Protein 1YLE (pdb70)

Solvent-accessible surface area: 15774 Å² total

GO terms:
  GO:0006527 L-arginine catabolic process (P, IDA)

InterPro domains:
  IPR007041 Arginine N-succinyltransferase AstA/AruG [PF04958] (1-336)
  IPR007041 Arginine N-succinyltransferase AstA/AruG [TIGR03243] (3-337)
  IPR016181 Acyl-CoA N-acyltransferase [SSF55729] (1-337)
  IPR017651 Arginine/ornithine succinyltransferase, alpha subunit [TIGR03245] (3-338)

Structure (mmCIF, N/CA/C/O backbone):
data_1YLE
#
_entry.id   1YLE
#
_cell.length_a   73.295
_cell.length_b   73.295
_cell.length_c   110.786
_cell.angle_alpha   90.00
_cell.angle_beta   90.00
_cell.angle_gamma   120.00
#
_symmetry.space_group_name_H-M   'P 32 2 1'
#
loop_
_entity.id
_entity.type
_entity.pdbx_description
1 polymer 'Arginine N-succinyltransferase, alpha chain'
2 non-polymer 'CALCIUM ION'
3 non-polymer 'FORMIC ACID'
4 water water
#
loop_
_atom_site.group_PDB
_atom_site.id
_atom_site.type_symbol
_atom_site.label_atom_id
_atom_site.label_alt_id
_atom_site.label_comp_id
_atom_site.label_asym_id
_atom_site.label_entity_id
_atom_site.label_seq_id
_atom_site.pdbx_PDB_ins_code
_atom_site.Cartn_x
_atom_site.Cartn_y
_atom_site.Cartn_z
_atom_site.occupancy
_atom_site.B_iso_or_equiv
_atom_site.auth_seq_id
_atom_site.auth_comp_id
_atom_site.auth_asym_id
_atom_site.auth_atom_id
_atom_site.pdbx_PDB_model_num
ATOM 1 N N . GLY A 1 1 ? -24.116 50.590 18.201 1.00 25.95 -1 GLY A N 1
ATOM 2 C CA . GLY A 1 1 ? -23.596 51.974 17.980 1.00 26.40 -1 GLY A CA 1
ATOM 3 C C . GLY A 1 1 ? -22.423 52.364 18.869 1.00 26.56 -1 GLY A C 1
ATOM 4 O O . GLY A 1 1 ? -22.367 53.489 19.377 1.00 26.75 -1 GLY A O 1
ATOM 5 N N . HIS A 1 2 ? -21.489 51.435 19.064 1.00 26.34 0 HIS A N 1
ATOM 6 C CA . HIS A 1 2 ? -20.270 51.697 19.837 1.00 26.33 0 HIS A CA 1
ATOM 7 C C . HIS A 1 2 ? -19.077 51.134 19.080 1.00 25.95 0 HIS A C 1
ATOM 8 O O . HIS A 1 2 ? -19.187 50.061 18.482 1.00 25.43 0 HIS A O 1
ATOM 23 N N . LEU A 1 4 ? -15.651 49.178 18.630 1.00 18.87 2 LEU A N 1
ATOM 24 C CA . LEU A 1 4 ? -14.953 48.098 19.306 1.00 15.57 2 LEU A CA 1
ATOM 25 C C . LEU A 1 4 ? -13.473 48.282 19.056 1.00 13.81 2 LEU A C 1
ATOM 26 O O . LEU A 1 4 ? -13.067 48.599 17.931 1.00 13.16 2 LEU A O 1
ATOM 31 N N . VAL A 1 5 ? -12.670 48.086 20.103 1.00 10.92 3 VAL A N 1
ATOM 32 C CA . VAL A 1 5 ? -11.241 48.342 20.026 1.00 9.64 3 VAL A CA 1
ATOM 33 C C . VAL A 1 5 ? -10.487 47.157 20.641 1.00 9.16 3 VAL A C 1
ATOM 34 O O . VAL A 1 5 ? -10.772 46.747 21.765 1.00 8.89 3 VAL A O 1
ATOM 46 N N . ARG A 1 7 ? -7.145 45.419 22.172 1.00 8.06 5 ARG A N 1
ATOM 47 C CA . ARG A 1 7 ? -6.007 45.893 22.963 1.00 7.82 5 ARG A CA 1
ATOM 48 C C . ARG A 1 7 ? -5.457 44.724 23.783 1.00 7.46 5 ARG A C 1
ATOM 49 O O . ARG A 1 7 ? -6.146 43.701 23.925 1.00 7.35 5 ARG A O 1
ATOM 57 N N . PRO A 1 8 ? -4.226 44.858 24.321 1.00 7.61 6 PRO A N 1
ATOM 58 C CA . PRO A 1 8 ? -3.717 43.810 25.218 1.00 7.80 6 PRO A CA 1
ATOM 59 C C . PRO A 1 8 ? -4.565 43.706 26.481 1.00 8.04 6 PRO A C 1
ATOM 60 O O . PRO A 1 8 ? -5.063 44.726 27.005 1.00 7.92 6 PRO A O 1
ATOM 64 N N . ALA A 1 9 ? -4.723 42.475 26.950 1.00 7.99 7 ALA A N 1
ATOM 65 C CA . ALA A 1 9 ? -5.409 42.201 28.207 1.00 8.54 7 ALA A CA 1
ATOM 66 C C . ALA A 1 9 ? -4.733 42.929 29.368 1.00 8.98 7 ALA A C 1
ATOM 67 O O . ALA A 1 9 ? -3.514 43.095 29.382 1.00 8.83 7 ALA A O 1
ATOM 69 N N . GLN A 1 10 ? -5.544 43.355 30.330 1.00 9.04 8 GLN A N 1
ATOM 70 C CA . GLN A 1 10 ? -5.059 44.038 31.539 1.00 10.41 8 GLN A CA 1
ATOM 71 C C . GLN A 1 10 ? -5.525 43.219 32.746 1.00 9.63 8 GLN A C 1
ATOM 72 O O . GLN A 1 10 ? -6.552 42.540 32.685 1.00 8.72 8 GLN A O 1
ATOM 78 N N . ALA A 1 11 ? -4.749 43.258 33.829 1.00 9.34 9 ALA A N 1
ATOM 79 C CA . ALA A 1 11 ? -5.081 42.509 35.045 1.00 9.60 9 ALA A CA 1
ATOM 80 C C . ALA A 1 11 ? -6.537 42.662 35.466 1.00 8.59 9 ALA A C 1
ATOM 81 O O . ALA A 1 11 ? -7.188 41.668 35.801 1.00 8.63 9 ALA A O 1
ATOM 83 N N . ALA A 1 12 ? -7.037 43.898 35.464 1.00 8.50 10 ALA A N 1
ATOM 84 C CA . ALA A 1 12 ? -8.399 44.182 35.940 1.00 7.74 10 ALA A CA 1
ATOM 85 C C . ALA A 1 12 ? -9.481 43.583 35.023 1.00 7.69 10 ALA A C 1
ATOM 86 O O . ALA A 1 12 ? -10.656 43.547 35.401 1.00 7.86 10 ALA A O 1
ATOM 88 N N . ASP A 1 13 ? -9.079 43.093 33.844 1.00 7.00 11 ASP A N 1
ATOM 89 C CA . ASP A 1 13 ? -10.015 42.433 32.918 1.00 7.24 11 ASP A CA 1
ATOM 90 C C . ASP A 1 13 ? -10.472 41.047 33.380 1.00 7.09 11 ASP A C 1
ATOM 91 O O . ASP A 1 13 ? -11.387 40.468 32.785 1.00 7.45 11 ASP A O 1
ATOM 96 N N . LEU A 1 14 ? -9.829 40.494 34.409 1.00 7.14 12 LEU A N 1
ATOM 97 C CA . LEU A 1 14 ? -10.075 39.103 34.801 1.00 8.13 12 LEU A CA 1
ATOM 98 C C . LEU A 1 14 ? -11.561 38.689 34.879 1.00 8.12 12 LEU A C 1
ATOM 99 O O . LEU A 1 14 ? -11.945 37.691 34.260 1.00 8.08 12 LEU A O 1
ATOM 104 N N . PRO A 1 15 ? -12.398 39.441 35.622 1.00 8.73 13 PRO A N 1
ATOM 105 C CA . PRO A 1 15 ? -13.808 38.979 35.690 1.00 8.93 13 PRO A CA 1
ATOM 106 C C . PRO A 1 15 ? -14.521 38.980 34.329 1.00 8.88 13 PRO A C 1
ATOM 107 O O . PRO A 1 15 ? -15.323 38.078 34.057 1.00 9.26 13 PRO A O 1
ATOM 111 N N . GLN A 1 16 ? -14.218 39.959 33.481 1.00 8.43 14 GLN A N 1
ATOM 112 C CA . GLN A 1 16 ? -14.795 39.974 32.136 1.00 8.83 14 GLN A CA 1
ATOM 113 C C . GLN A 1 16 ? -14.243 38.844 31.267 1.00 9.01 14 GLN A C 1
ATOM 114 O O . GLN A 1 16 ? -14.986 38.213 30.502 1.00 8.35 14 GLN A O 1
ATOM 120 N N . VAL A 1 17 ? -12.940 38.583 31.379 1.00 8.49 15 VAL A N 1
ATOM 121 C CA . VAL A 1 17 ? -12.336 37.450 30.667 1.00 8.94 15 VAL A CA 1
ATOM 122 C C . VAL A 1 17 ? -12.925 36.113 31.148 1.00 8.87 15 VAL A C 1
ATOM 123 O O . VAL A 1 17 ? -13.194 35.207 30.336 1.00 9.38 15 VAL A O 1
ATOM 127 N N . GLN A 1 18 ? -13.175 35.996 32.450 1.00 9.24 16 GLN A N 1
ATOM 128 C CA . GLN A 1 18 ? -13.807 34.787 32.948 1.00 10.22 16 GLN A CA 1
ATOM 129 C C . GLN A 1 18 ? -15.189 34.556 32.305 1.00 9.88 16 GLN A C 1
ATOM 130 O O . GLN A 1 18 ? -15.519 33.420 31.964 1.00 9.43 16 GLN A O 1
ATOM 136 N N . ARG A 1 19 ? -15.963 35.622 32.107 1.00 9.92 17 ARG A N 1
ATOM 137 C CA . ARG A 1 19 ? -17.262 35.514 31.423 1.00 11.08 17 ARG A CA 1
ATOM 138 C C . ARG A 1 19 ? -17.105 34.962 30.002 1.00 10.35 17 ARG A C 1
ATOM 139 O O . ARG A 1 19 ? -17.858 34.077 29.576 1.00 9.98 17 ARG A O 1
ATOM 147 N N . LEU A 1 20 ? -16.120 35.485 29.275 1.00 9.48 18 LEU A N 1
ATOM 148 C CA . LEU A 1 20 ? -15.830 34.990 27.925 1.00 9.63 18 LEU A CA 1
ATOM 149 C C . LEU A 1 20 ? -15.476 33.516 28.004 1.00 9.50 18 LEU A C 1
ATOM 150 O O . LEU A 1 20 ? -16.031 32.704 27.269 1.00 9.68 18 LEU A O 1
ATOM 155 N N . ALA A 1 21 ? -14.582 33.177 28.933 1.00 9.17 19 ALA A N 1
ATOM 156 C CA . ALA A 1 21 ? -14.103 31.803 29.090 1.00 10.04 19 ALA A CA 1
ATOM 157 C C . ALA A 1 21 ? -15.242 30.840 29.408 1.00 10.15 19 ALA A C 1
ATOM 158 O O . ALA A 1 21 ? -15.294 29.726 28.879 1.00 10.50 19 ALA A O 1
ATOM 160 N N . ALA A 1 22 ? -16.170 31.276 30.252 1.00 10.35 20 ALA A N 1
ATOM 161 C CA . ALA A 1 22 ? -17.311 30.447 30.622 1.00 10.69 20 ALA A CA 1
ATOM 162 C C . ALA A 1 22 ? -18.213 30.162 29.412 1.00 11.34 20 ALA A C 1
ATOM 163 O O . ALA A 1 22 ? -18.758 29.060 29.285 1.00 12.00 20 ALA A O 1
ATOM 165 N N . ASP A 1 23 ? -18.349 31.144 28.517 1.00 11.22 21 ASP A N 1
ATOM 166 C CA . ASP A 1 23 ? -19.179 30.977 27.312 1.00 11.73 21 ASP A CA 1
ATOM 167 C C . ASP A 1 23 ? -18.491 30.222 26.167 1.00 11.50 21 ASP A C 1
ATOM 168 O O . ASP A 1 23 ? -19.172 29.670 25.301 1.00 11.53 21 ASP A O 1
ATOM 173 N N . SER A 1 24 ? -17.158 30.203 26.156 1.00 10.92 22 SER A N 1
ATOM 174 C CA . SER A 1 24 ? -16.392 29.501 25.102 1.00 10.98 22 SER A CA 1
ATOM 175 C C . SER A 1 24 ? -16.600 27.976 25.190 1.00 11.49 22 SER A C 1
ATOM 176 O O . SER A 1 24 ? -16.976 27.468 26.249 1.00 11.30 22 SER A O 1
ATOM 179 N N . PRO A 1 25 ? -16.371 27.247 24.078 1.00 11.83 23 PRO A N 1
ATOM 180 C CA . PRO A 1 25 ? -16.455 25.782 24.160 1.00 11.68 23 PRO A CA 1
ATOM 181 C C . PRO A 1 25 ? -15.419 25.245 25.164 1.00 11.62 23 PRO A C 1
ATOM 182 O O . PRO A 1 25 ? -14.302 25.775 25.258 1.00 11.61 23 PRO A O 1
ATOM 186 N N . VAL A 1 26 ? -15.793 24.209 25.916 1.00 12.29 24 VAL A N 1
ATOM 187 C CA . VAL A 1 26 ? -14.902 23.625 26.907 1.00 12.96 24 VAL A CA 1
ATOM 188 C C . VAL A 1 26 ? -13.606 23.091 26.255 1.00 12.37 24 VAL A C 1
ATOM 189 O O . VAL A 1 26 ? -12.538 23.083 26.875 1.00 12.74 24 VAL A O 1
ATOM 193 N N . GLY A 1 27 ? -13.709 22.676 24.992 1.00 12.37 25 GLY A N 1
ATOM 194 C CA . GLY A 1 27 ? -12.565 22.158 24.243 1.00 13.08 25 GLY A CA 1
ATOM 195 C C . GLY A 1 27 ? -11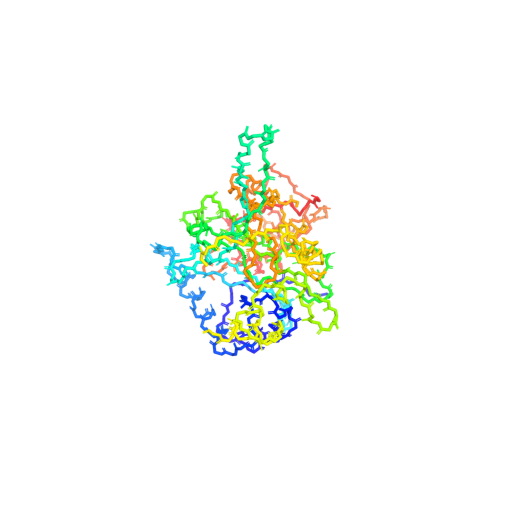.549 23.219 23.852 1.00 12.90 25 GLY A C 1
ATOM 196 O O . GLY A 1 27 ? -10.451 22.886 23.400 1.00 13.30 25 GLY A O 1
ATOM 197 N N . VAL A 1 28 ? -11.913 24.492 23.999 1.00 12.50 26 VAL A N 1
ATOM 198 C CA . VAL A 1 28 ? -10.938 25.582 23.841 1.00 12.65 26 VAL A CA 1
ATOM 199 C C . VAL A 1 28 ? -10.263 25.756 25.193 1.00 13.24 26 VAL A C 1
ATOM 200 O O . VAL A 1 28 ? -10.605 26.645 25.981 1.00 12.65 26 VAL A O 1
ATOM 204 N N . THR A 1 29 ? -9.326 24.857 25.478 1.00 12.99 27 THR A N 1
ATOM 205 C CA . THR A 1 29 ? -8.734 24.795 26.821 1.00 14.10 27 THR A CA 1
ATOM 206 C C . THR A 1 29 ? -7.694 25.877 27.064 1.00 13.53 27 THR A C 1
ATOM 207 O O . THR A 1 29 ? -7.238 26.050 28.197 1.00 13.41 27 THR A O 1
ATOM 211 N N . SER A 1 30 ? -7.307 26.575 25.993 1.00 13.34 28 SER A N 1
ATOM 212 C CA . SER A 1 30 ? -6.446 27.757 26.095 1.00 13.72 28 SER A CA 1
ATOM 213 C C . SER A 1 30 ? -7.209 28.922 26.726 1.00 13.67 28 SER A C 1
ATOM 214 O O . SER A 1 30 ? -6.611 29.919 27.135 1.00 13.95 28 SER A O 1
ATOM 217 N N . LEU A 1 31 ? -8.536 28.782 26.813 1.00 13.37 29 LEU A N 1
ATOM 218 C CA . LEU A 1 31 ? -9.385 29.752 27.497 1.00 13.30 29 LEU A CA 1
ATOM 219 C C . LEU A 1 31 ? -10.214 29.022 28.566 1.00 13.28 29 LEU A C 1
ATOM 220 O O . LEU A 1 31 ? -11.419 28.838 28.415 1.00 13.39 29 LEU A O 1
ATOM 225 N N . PRO A 1 32 ? -9.554 28.598 29.650 1.00 13.51 30 PRO A N 1
ATOM 226 C CA . PRO A 1 32 ? -10.233 27.801 30.663 1.00 13.58 30 PRO A CA 1
ATOM 227 C C . PRO A 1 32 ? -11.083 28.699 31.542 1.00 13.10 30 PRO A C 1
ATOM 228 O O . PRO A 1 32 ? -10.717 29.850 31.785 1.00 13.47 30 PRO A O 1
ATOM 232 N N . ASP A 1 33 ? -12.207 28.168 32.009 1.00 13.41 31 ASP A N 1
ATOM 233 C CA . ASP A 1 33 ? -13.062 28.866 32.950 1.00 12.41 31 ASP A CA 1
ATOM 234 C C . ASP A 1 33 ? -12.512 28.679 34.371 1.00 12.63 31 ASP A C 1
ATOM 235 O O . ASP A 1 33 ? -13.114 27.989 35.201 1.00 12.03 31 ASP A O 1
ATOM 240 N N . ASP A 1 34 ? -11.356 29.292 34.624 1.00 11.63 32 ASP A N 1
ATOM 241 C CA . ASP A 1 34 ? -10.622 29.141 35.879 1.00 12.13 32 ASP A CA 1
ATOM 242 C C . ASP A 1 34 ? -9.908 30.454 36.211 1.00 11.79 32 ASP A C 1
ATOM 243 O O . ASP A 1 34 ? -9.054 30.902 35.445 1.00 11.08 32 ASP A O 1
ATOM 248 N N . ALA A 1 35 ? -10.255 31.060 37.344 1.00 11.74 33 ALA A N 1
ATOM 249 C CA . ALA A 1 35 ? -9.724 32.371 37.722 1.00 11.69 33 ALA A CA 1
ATOM 250 C C . ALA A 1 35 ? -8.201 32.357 37.839 1.00 12.33 33 ALA A C 1
ATOM 251 O O . ALA A 1 35 ? -7.530 33.266 37.345 1.00 12.47 33 ALA A O 1
ATOM 253 N N . GLU A 1 36 ? -7.666 31.321 38.486 1.00 12.99 34 GLU A N 1
ATOM 254 C CA . GLU A 1 36 ? -6.213 31.209 38.694 1.00 13.48 34 GLU A CA 1
ATOM 255 C C . GLU A 1 36 ? -5.454 31.136 37.370 1.00 12.27 34 GLU A C 1
ATOM 256 O O . GLU A 1 36 ? -4.471 31.860 37.171 1.00 11.99 34 GLU A O 1
ATOM 262 N N . ARG A 1 37 ? -5.922 30.272 36.469 1.00 11.36 35 ARG A N 1
ATOM 263 C CA . ARG A 1 37 ? -5.276 30.086 35.170 1.00 10.96 35 ARG A CA 1
ATOM 264 C C . ARG A 1 37 ? -5.372 31.366 34.349 1.00 10.56 35 ARG A C 1
ATOM 265 O O . ARG A 1 37 ? -4.398 31.783 33.709 1.00 10.28 35 ARG A O 1
ATOM 273 N N . LEU A 1 38 ? -6.541 32.005 34.383 1.00 9.53 36 LEU A N 1
ATOM 274 C CA . LEU A 1 38 ? -6.726 33.225 33.598 1.00 9.20 36 LEU A CA 1
ATOM 275 C C . LEU A 1 38 ? -5.863 34.371 34.125 1.00 8.83 36 LEU A C 1
ATOM 276 O O . LEU A 1 38 ? -5.364 35.175 33.336 1.00 9.91 36 LEU A O 1
ATOM 281 N N A ARG A 1 39 ? -5.692 34.440 35.447 0.50 8.92 37 ARG A N 1
ATOM 282 N N B ARG A 1 39 ? -5.683 34.448 35.439 0.50 9.15 37 ARG A N 1
ATOM 283 C CA A ARG A 1 39 ? -4.804 35.433 36.079 0.50 8.83 37 ARG A CA 1
ATOM 284 C CA B ARG A 1 39 ? -4.799 35.470 35.988 0.50 9.28 37 ARG A CA 1
ATOM 285 C C A ARG A 1 39 ? -3.366 35.233 35.594 0.50 9.28 37 ARG A C 1
ATOM 286 C C B ARG A 1 39 ? -3.369 35.230 35.509 0.50 9.50 37 ARG A C 1
ATOM 287 O O A ARG A 1 39 ? -2.687 36.193 35.219 0.50 9.35 37 ARG A O 1
ATOM 288 O O B ARG A 1 39 ? -2.694 36.162 35.061 0.50 9.51 37 ARG A O 1
ATOM 303 N N . ASP A 1 40 ? -2.919 33.978 35.590 1.00 9.31 38 ASP A N 1
ATOM 304 C CA . ASP A 1 40 ? -1.578 33.623 35.098 1.00 10.05 38 ASP A CA 1
ATOM 305 C C . ASP A 1 40 ? -1.394 33.969 33.620 1.00 9.23 38 ASP A C 1
ATOM 306 O O . ASP A 1 40 ? -0.359 34.505 33.228 1.00 8.88 38 ASP A O 1
ATOM 311 N N . LYS A 1 41 ? -2.417 33.669 32.823 1.00 8.77 39 LYS A N 1
ATOM 312 C CA . LYS A 1 41 ? -2.473 34.007 31.399 1.00 8.58 39 LYS A CA 1
ATOM 313 C C . LYS A 1 41 ? -2.311 35.515 31.149 1.00 8.54 39 LYS A C 1
ATOM 314 O O . LYS A 1 41 ? -1.502 35.933 30.321 1.00 8.09 39 LYS A O 1
ATOM 320 N N . ILE A 1 42 ? -3.073 36.327 31.883 1.00 7.56 40 ILE A N 1
ATOM 321 C CA . ILE A 1 42 ? -2.974 37.785 31.778 1.00 7.68 40 ILE A CA 1
ATOM 322 C C . ILE A 1 42 ? -1.594 38.315 32.241 1.00 7.55 40 ILE A C 1
ATOM 323 O O . ILE A 1 42 ? -0.999 39.149 31.555 1.00 7.15 40 ILE A O 1
ATOM 328 N N . LEU A 1 43 ? -1.096 37.817 33.376 1.00 7.43 41 LEU A N 1
ATOM 329 C CA . LEU A 1 43 ? 0.230 38.196 33.893 1.00 7.10 41 LEU A CA 1
ATOM 330 C C . LEU A 1 43 ? 1.314 37.903 32.863 1.00 6.99 41 LEU A C 1
ATOM 331 O O . LEU A 1 43 ? 2.214 38.724 32.652 1.00 7.40 41 LEU A O 1
ATOM 336 N N . ALA A 1 44 ? 1.222 36.738 32.223 1.00 7.00 42 ALA A N 1
ATOM 337 C CA . ALA A 1 44 ? 2.209 36.337 31.215 1.00 7.20 42 ALA A CA 1
ATOM 338 C C . ALA A 1 44 ? 2.200 37.297 30.041 1.00 7.20 42 ALA A C 1
ATOM 339 O O . ALA A 1 44 ? 3.262 37.684 29.529 1.00 6.96 42 ALA A O 1
ATOM 341 N N 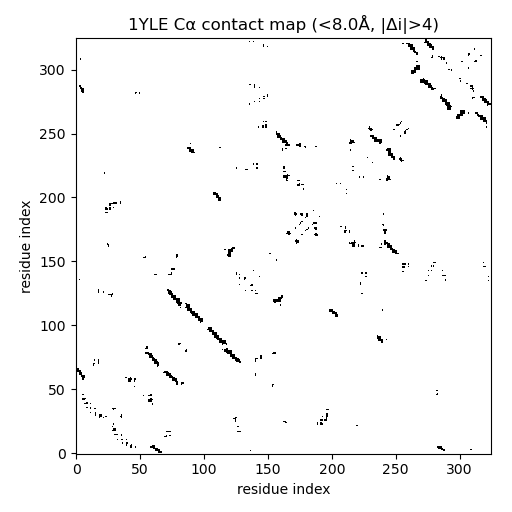. SER A 1 45 ? 0.996 37.698 29.621 1.00 7.55 43 SER A N 1
ATOM 342 C CA . SER A 1 45 ? 0.831 38.647 28.524 1.00 7.66 43 SER A CA 1
ATOM 343 C C . SER A 1 45 ? 1.386 40.020 28.906 1.00 7.76 43 SER A C 1
ATOM 344 O O . SER A 1 45 ? 2.148 40.626 28.153 1.00 6.93 43 SER A O 1
ATOM 347 N N . GLU A 1 46 ? 1.015 40.495 30.089 1.00 6.96 44 GLU A N 1
ATOM 348 C CA . GLU A 1 46 ? 1.523 41.780 30.583 1.00 8.47 44 GLU A CA 1
ATOM 349 C C . GLU A 1 46 ? 3.057 41.805 30.602 1.00 7.91 44 GLU A C 1
ATOM 350 O O . GLU A 1 46 ? 3.664 42.784 30.174 1.00 8.47 44 GLU A O 1
ATOM 356 N N . ALA A 1 47 ? 3.676 40.724 31.079 1.00 7.30 45 ALA A N 1
ATOM 357 C CA . ALA A 1 47 ? 5.136 40.649 31.104 1.00 7.62 45 ALA A CA 1
ATOM 358 C C . ALA A 1 47 ? 5.701 40.701 29.687 1.00 7.48 45 ALA A C 1
ATOM 359 O O . ALA A 1 47 ? 6.665 41.433 29.426 1.00 8.01 45 ALA A O 1
ATOM 361 N N . SER A 1 48 ? 5.068 39.959 28.777 1.00 7.90 46 SER A N 1
ATOM 362 C CA . SER A 1 48 ? 5.505 39.885 27.393 1.00 8.17 46 SER A CA 1
ATOM 363 C C . SER A 1 48 ? 5.450 41.246 26.694 1.00 9.18 46 SER A C 1
ATOM 364 O O . SER A 1 48 ? 6.432 41.676 26.069 1.00 10.04 46 SER A O 1
ATOM 367 N N . PHE A 1 49 ? 4.312 41.934 26.814 1.00 9.55 47 PHE A N 1
ATOM 368 C CA . PHE A 1 49 ? 4.177 43.274 26.235 1.00 10.04 47 PHE A CA 1
ATOM 369 C C . PHE A 1 49 ? 5.097 44.311 26.869 1.00 10.57 47 PHE A C 1
ATOM 370 O O . PHE A 1 49 ? 5.523 45.249 26.186 1.00 11.57 47 PHE A O 1
ATOM 378 N N . ALA A 1 50 ? 5.369 44.164 28.170 1.00 10.41 48 ALA A N 1
ATOM 379 C CA . ALA A 1 50 ? 6.109 45.185 28.942 1.00 10.83 48 ALA A CA 1
ATOM 380 C C . ALA A 1 50 ? 7.600 45.202 28.648 1.00 11.77 48 ALA A C 1
ATOM 381 O O . ALA A 1 50 ? 8.241 46.260 28.738 1.00 11.54 48 ALA A O 1
ATOM 383 N N . ALA A 1 51 ? 8.145 44.028 28.316 1.00 12.27 49 ALA A N 1
ATOM 384 C CA . ALA A 1 51 ? 9.567 43.884 28.001 1.00 13.39 49 ALA A CA 1
ATOM 385 C C . ALA A 1 51 ? 9.772 44.227 26.523 1.00 13.98 49 ALA A C 1
ATOM 386 O O . ALA A 1 51 ? 9.770 43.358 25.649 1.00 12.80 49 ALA A O 1
ATOM 388 N N . GLU A 1 52 ? 9.919 45.519 26.259 1.00 15.42 50 GLU A N 1
ATOM 389 C CA . GLU A 1 52 ? 9.810 46.018 24.883 1.00 17.14 50 GLU A CA 1
ATOM 390 C C . GLU A 1 52 ? 11.075 45.842 24.046 1.00 16.79 50 GLU A C 1
ATOM 391 O O . GLU A 1 52 ? 11.017 45.956 22.820 1.00 17.83 50 GLU A O 1
ATOM 397 N N . VAL A 1 53 ? 12.208 45.566 24.696 1.00 16.27 51 VAL A N 1
ATOM 398 C CA . VAL A 1 53 ? 13.491 45.431 23.990 1.00 16.44 51 VAL A CA 1
ATOM 399 C C . VAL A 1 53 ? 14.204 44.124 24.317 1.00 15.50 51 VAL A C 1
ATOM 400 O O . VAL A 1 53 ? 15.415 43.984 24.108 1.00 16.05 51 VAL A O 1
ATOM 404 N N . SER A 1 54 ? 13.440 43.170 24.843 1.00 14.70 52 SER A N 1
ATOM 405 C CA . SER A 1 54 ? 13.929 41.837 25.126 1.00 13.92 52 SER A CA 1
ATOM 406 C C . SER A 1 54 ? 12.798 40.829 24.929 1.00 13.56 52 SER A C 1
ATOM 407 O O . SER A 1 54 ? 11.634 41.117 25.215 1.00 14.17 52 SER A O 1
ATOM 410 N N . TYR A 1 55 ? 13.160 39.663 24.416 1.00 12.46 53 TYR A N 1
ATOM 411 C CA . TYR A 1 55 ? 12.236 38.546 24.247 1.00 11.98 53 TYR A CA 1
ATOM 412 C C . TYR A 1 55 ? 13.102 37.339 23.962 1.00 11.83 53 TYR A C 1
ATOM 413 O O . TYR A 1 55 ? 14.195 37.472 23.413 1.00 11.91 53 TYR A O 1
ATOM 422 N N . ASN A 1 56 ? 12.620 36.155 24.311 1.00 11.45 54 ASN A N 1
ATOM 423 C CA . ASN A 1 56 ? 13.462 34.975 24.173 1.00 11.52 54 ASN A CA 1
ATOM 424 C C . ASN A 1 56 ? 12.692 33.780 23.666 1.00 11.62 54 ASN A C 1
ATOM 425 O O . ASN A 1 56 ? 13.269 32.715 23.461 1.00 12.08 54 ASN A O 1
ATOM 430 N N . GLY A 1 57 ? 11.389 33.962 23.481 1.00 10.29 55 GLY A N 1
ATOM 431 C CA . GLY A 1 57 ? 10.529 32.885 22.997 1.00 10.89 55 GLY A CA 1
ATOM 432 C C . GLY A 1 57 ? 9.517 32.413 24.031 1.00 10.44 55 GLY A C 1
ATOM 433 O O . GLY A 1 57 ? 8.572 31.725 23.679 1.00 11.83 55 GLY A O 1
ATOM 434 N N . GLU A 1 58 ? 9.711 32.768 25.297 1.00 10.85 56 GLU A N 1
ATOM 435 C CA . GLU A 1 58 ? 8.782 32.351 26.367 1.00 11.57 56 GLU A CA 1
ATOM 436 C C . GLU A 1 58 ? 7.441 33.104 26.304 1.00 10.05 56 GLU A C 1
ATOM 437 O O . GLU A 1 58 ? 6.514 32.802 27.060 1.00 9.98 56 GLU A O 1
ATOM 443 N N . GLU A 1 59 ? 7.356 34.098 25.422 1.00 8.53 57 GLU A N 1
ATOM 444 C CA . GLU A 1 59 ? 6.267 35.069 25.476 1.00 7.41 57 GLU A CA 1
ATOM 445 C C . GLU A 1 59 ? 4.911 34.533 25.026 1.00 7.73 57 GLU A C 1
ATOM 446 O O . GLU A 1 59 ? 4.804 33.566 24.255 1.00 6.22 57 GLU A O 1
ATOM 452 N N . SER A 1 60 ? 3.873 35.203 25.503 1.00 6.66 58 SER A N 1
ATOM 453 C CA . SER A 1 60 ? 2.525 34.994 25.001 1.00 7.81 58 SER A CA 1
ATOM 454 C C . SER A 1 60 ? 1.832 36.352 25.020 1.00 7.37 58 SER A C 1
ATOM 455 O O . SER A 1 60 ? 2.173 37.221 25.829 1.00 8.50 58 SER A O 1
ATOM 458 N N . TYR A 1 61 ? 0.890 36.546 24.106 1.00 7.59 59 TYR A N 1
ATOM 459 C CA . TYR A 1 61 ? 0.282 37.861 23.924 1.00 7.29 59 TYR A CA 1
ATOM 460 C C . TYR A 1 61 ? -1.214 37.651 23.880 1.00 7.56 59 TYR A C 1
ATOM 461 O O . TYR A 1 61 ? -1.725 36.950 23.012 1.00 7.50 59 TYR A O 1
ATOM 470 N N . PHE A 1 62 ? -1.897 38.220 24.871 1.00 7.12 60 PHE A N 1
ATOM 471 C CA . PHE A 1 62 ? -3.329 37.997 25.054 1.00 6.69 60 PHE A CA 1
ATOM 472 C C . PHE A 1 62 ? -4.050 39.304 24.777 1.00 6.55 60 PHE A C 1
ATOM 473 O O . PHE A 1 62 ? -3.759 40.315 25.417 1.00 6.91 60 PHE A O 1
ATOM 481 N N . PHE A 1 63 ? -4.980 39.266 23.817 1.00 6.70 61 PHE A N 1
ATOM 482 C CA . PHE A 1 63 ? -5.738 40.437 23.347 1.00 6.42 61 PHE A CA 1
ATOM 483 C C . PHE A 1 63 ? -7.198 40.327 23.716 1.00 6.72 61 PHE A C 1
ATOM 484 O O . PHE A 1 63 ? -7.756 39.224 23.762 1.00 7.68 61 PHE A O 1
ATOM 492 N N . VAL A 1 64 ? -7.829 41.467 23.966 1.00 7.13 62 VAL A N 1
ATOM 493 C CA . VAL A 1 64 ? -9.264 41.497 24.229 1.00 7.67 62 VAL A CA 1
ATOM 494 C C . VAL A 1 64 ? -9.908 42.535 23.324 1.00 7.56 62 VAL A C 1
ATOM 495 O O . VAL A 1 64 ? -9.264 43.506 22.934 1.00 7.94 62 VAL A O 1
ATOM 499 N N . LEU A 1 65 ? -11.183 42.330 23.007 1.00 7.85 63 LEU A N 1
ATOM 500 C CA . LEU A 1 65 ? -11.928 43.245 22.170 1.00 8.95 63 LEU A CA 1
ATOM 501 C C . LEU A 1 65 ? -12.935 43.950 23.073 1.00 9.75 63 LEU A C 1
ATOM 502 O O . LEU A 1 65 ? -13.764 43.296 23.698 1.00 9.39 63 LEU A O 1
ATOM 507 N N . GLU A 1 66 ? -12.828 45.273 23.152 1.00 10.83 64 GLU A N 1
ATOM 508 C CA . GLU A 1 66 ? -13.546 46.069 24.147 1.00 12.79 64 GLU A CA 1
ATOM 509 C C . GLU A 1 66 ? -14.507 47.040 23.487 1.00 13.55 64 GLU A C 1
ATOM 510 O O . GLU A 1 66 ? -14.160 47.708 22.512 1.00 13.11 64 GLU A O 1
ATOM 516 N N . ASP A 1 67 ? -15.719 47.108 24.028 1.00 14.66 65 ASP A N 1
ATOM 517 C CA . ASP A 1 67 ? -16.691 48.122 23.640 1.00 16.25 65 ASP A CA 1
ATOM 518 C C . ASP A 1 67 ? -16.229 49.432 24.287 1.00 17.24 65 ASP A C 1
ATOM 519 O O . ASP A 1 67 ? -16.193 49.541 25.510 1.00 17.33 65 ASP A O 1
ATOM 524 N N . SER A 1 68 ? -15.848 50.402 23.459 1.00 18.80 66 SER A N 1
ATOM 525 C CA . SER A 1 68 ? -15.183 51.633 23.916 1.00 20.55 66 SER A CA 1
ATOM 526 C C . SER A 1 68 ? -16.096 52.541 24.750 1.00 20.98 66 SER A C 1
ATOM 527 O O . SER A 1 68 ? -15.622 53.397 25.512 1.00 21.80 66 SER A O 1
ATOM 530 N N . ALA A 1 69 ? -17.402 52.330 24.628 1.00 20.91 67 ALA A N 1
ATOM 531 C CA . ALA A 1 69 ? -18.376 53.112 25.382 1.00 20.81 67 ALA A CA 1
ATOM 532 C C . ALA A 1 69 ? -18.654 52.504 26.754 1.00 20.64 67 ALA A C 1
ATOM 533 O O . ALA A 1 69 ? -18.514 53.182 27.780 1.00 20.98 67 ALA A O 1
ATOM 535 N N . SER A 1 70 ? -19.033 51.224 26.759 1.00 20.23 68 SER A N 1
ATOM 536 C CA . SER A 1 70 ? -19.467 50.509 27.961 1.00 19.54 68 SER A CA 1
ATOM 537 C C . SER A 1 70 ? -18.327 49.869 28.758 1.00 19.08 68 SER A C 1
ATOM 538 O O . SER A 1 70 ? -18.474 49.605 29.956 1.00 18.82 68 SER A O 1
ATOM 541 N N . GLY A 1 71 ? -17.218 49.587 28.081 1.00 17.73 69 GLY A N 1
ATOM 542 C CA . GLY A 1 71 ? -16.110 48.856 28.691 1.00 16.73 69 GLY A CA 1
ATOM 543 C C . GLY A 1 71 ? -16.262 47.341 28.654 1.00 15.88 69 GLY A C 1
ATOM 544 O O . GLY A 1 71 ? -15.361 46.625 29.095 1.00 15.75 69 GLY A O 1
ATOM 545 N N . GLU A 1 72 ? -17.395 46.850 28.145 1.00 14.66 70 GLU A N 1
ATOM 546 C CA . GLU A 1 72 ? -17.651 45.406 28.058 1.00 14.26 70 GLU A CA 1
ATOM 547 C C . GLU A 1 72 ? -16.643 44.734 27.131 1.00 12.27 70 GLU A C 1
ATOM 548 O O . GLU A 1 72 ? -16.346 45.257 26.059 1.00 11.66 70 GLU A O 1
ATOM 554 N N . LEU A 1 73 ? -16.116 43.586 27.549 1.00 10.65 71 LEU A N 1
ATOM 555 C CA . LEU A 1 73 ? -15.283 42.780 26.653 1.00 10.09 71 LEU A CA 1
ATOM 556 C C . LEU A 1 73 ? -16.184 41.826 25.886 1.00 9.81 71 LEU A C 1
ATOM 557 O O . LEU A 1 73 ? -17.027 41.146 26.480 1.00 10.44 71 LEU A O 1
ATOM 562 N N . VAL A 1 74 ? -16.014 41.791 24.566 1.00 9.33 72 VAL A N 1
ATOM 563 C CA . VAL A 1 74 ? -16.894 40.995 23.713 1.00 9.08 72 VAL A CA 1
ATOM 564 C C . VAL A 1 74 ? -16.156 39.890 22.934 1.00 8.49 72 VAL A C 1
ATOM 565 O O . VAL A 1 74 ? -16.769 39.134 22.186 1.00 8.03 72 VAL A O 1
ATOM 569 N N . GLY A 1 75 ? -14.836 39.819 23.098 1.00 7.94 73 GLY A N 1
ATOM 570 C CA . GLY A 1 75 ? -14.047 38.775 22.460 1.00 7.25 73 GLY A CA 1
ATOM 571 C C . GLY A 1 75 ? -12.634 38.803 22.998 1.00 6.88 73 GLY A C 1
ATOM 572 O O . GLY A 1 75 ? -12.244 39.744 23.694 1.00 6.92 73 GLY A O 1
ATOM 573 N N . CYS A 1 76 ? -11.885 37.746 22.696 1.00 7.08 74 CYS A N 1
ATOM 574 C CA . CYS A 1 76 ? -10.470 37.687 23.059 1.00 7.10 74 CYS A CA 1
ATOM 575 C C . CYS A 1 76 ? -9.750 36.708 22.152 1.00 6.74 74 CYS A C 1
ATOM 576 O O . CYS A 1 76 ? -10.386 35.888 21.481 1.00 7.13 74 CYS A O 1
ATOM 579 N N . SER A 1 77 ? -8.423 36.799 22.125 1.00 6.00 75 SER A N 1
ATOM 580 C CA . SER A 1 77 ? -7.606 35.896 21.319 1.00 6.80 75 SER A CA 1
ATOM 581 C C . SER A 1 77 ? -6.161 36.018 21.785 1.00 6.55 75 SER A C 1
ATOM 582 O O . SER A 1 77 ? -5.804 36.991 22.437 1.00 7.49 75 SER A O 1
ATOM 585 N N . ALA A 1 78 ? -5.336 35.039 21.453 1.00 7.44 76 ALA A N 1
ATOM 586 C CA . ALA A 1 78 ? -3.954 35.058 21.959 1.00 7.67 76 ALA A CA 1
ATOM 587 C C . ALA A 1 78 ? -2.981 34.473 20.961 1.00 7.94 76 ALA A C 1
ATOM 588 O O . ALA A 1 78 ? -3.389 33.790 20.008 1.00 7.84 76 ALA A O 1
ATOM 590 N N . ILE A 1 79 ? -1.698 34.747 21.186 1.00 8.46 77 ILE A N 1
ATOM 591 C CA . ILE A 1 79 ? -0.612 34.134 20.414 1.00 7.69 77 ILE A CA 1
ATOM 592 C C . ILE A 1 79 ? 0.389 33.608 21.422 1.00 7.73 77 ILE A C 1
ATOM 593 O O . ILE A 1 79 ? 0.762 34.325 22.358 1.00 7.40 77 ILE A O 1
ATOM 598 N N . VAL A 1 80 ? 0.858 32.383 21.200 1.00 7.99 78 VAL A N 1
ATOM 599 C CA . VAL A 1 80 ? 1.994 31.835 21.941 1.00 8.88 78 VAL A CA 1
ATOM 600 C C . VAL A 1 80 ? 3.223 31.922 21.032 1.00 8.55 78 VAL A C 1
ATOM 601 O O . VAL A 1 80 ? 3.217 31.364 19.928 1.00 8.63 78 VAL A O 1
ATOM 605 N N . ALA A 1 81 ? 4.276 32.600 21.489 1.00 8.60 79 ALA A N 1
ATOM 606 C CA . ALA A 1 81 ? 5.419 32.884 20.622 1.00 9.19 79 ALA A CA 1
ATOM 607 C C . ALA A 1 81 ? 6.141 31.612 20.174 1.00 9.89 79 ALA A C 1
ATOM 608 O O . ALA A 1 81 ? 6.595 31.518 19.031 1.00 9.89 79 ALA A O 1
ATOM 610 N N . SER A 1 82 ? 6.230 30.636 21.073 1.00 10.23 80 SER A N 1
ATOM 611 C CA . SER A 1 82 ? 6.983 29.416 20.782 1.00 11.72 80 SER A CA 1
ATOM 612 C C . SER A 1 82 ? 6.289 28.226 21.439 1.00 12.03 80 SER A C 1
ATOM 613 O O . SER A 1 82 ? 6.391 28.023 22.654 1.00 12.79 80 SER A O 1
ATOM 616 N N . ALA A 1 83 ? 5.556 27.457 20.630 1.00 12.95 81 ALA A N 1
ATOM 617 C CA . ALA A 1 83 ? 4.854 26.286 21.126 1.00 13.50 81 ALA A CA 1
ATOM 618 C C . ALA A 1 83 ? 5.844 25.365 21.832 1.00 13.84 81 ALA A C 1
ATOM 619 O O . ALA A 1 83 ? 6.916 25.054 21.312 1.00 13.59 81 ALA A O 1
ATOM 621 N N . GLY A 1 84 ? 5.474 24.973 23.038 1.00 13.74 82 GLY A N 1
ATOM 622 C CA . GLY A 1 84 ? 6.258 24.024 23.809 1.00 15.00 82 GLY A CA 1
ATOM 623 C C . GLY A 1 84 ? 7.455 24.610 24.535 1.00 15.85 82 GLY A C 1
ATOM 624 O O . GLY A 1 84 ? 8.298 23.864 25.042 1.00 15.98 82 GLY A O 1
ATOM 625 N N . PHE A 1 85 ? 7.525 25.937 24.622 1.00 16.68 83 PHE A N 1
ATOM 626 C CA . PHE A 1 85 ? 8.663 26.577 25.303 1.00 17.97 83 PHE A CA 1
ATOM 627 C C . PHE A 1 85 ? 8.823 26.137 26.765 1.00 19.24 83 PHE A C 1
ATOM 628 O O . PHE A 1 85 ? 9.944 25.871 27.211 1.00 19.35 83 PHE A O 1
ATOM 636 N N . SER A 1 86 ? 7.710 26.058 27.494 1.00 21.08 84 SER A N 1
ATOM 637 C CA . SER A 1 86 ? 7.737 25.737 28.930 1.00 23.24 84 SER A CA 1
ATOM 638 C C . SER A 1 86 ? 7.369 24.292 29.238 1.00 23.87 84 SER A C 1
ATOM 639 O O . SER A 1 86 ? 7.943 23.674 30.135 1.00 24.38 84 SER A O 1
ATOM 642 N N . GLU A 1 87 ? 6.378 23.779 28.518 1.00 24.16 85 GLU A N 1
ATOM 643 C CA . GLU A 1 87 ? 5.947 22.389 28.648 1.00 24.85 85 GLU A CA 1
ATOM 644 C C . GLU A 1 87 ? 5.663 21.876 27.240 1.00 23.82 85 GLU A C 1
ATOM 645 O O . GLU A 1 87 ? 5.184 22.650 26.408 1.00 23.70 85 GLU A O 1
ATOM 651 N N . PRO A 1 88 ? 5.950 20.580 26.969 1.00 23.19 86 PRO A N 1
ATOM 652 C CA . PRO A 1 88 ? 5.885 20.070 25.597 1.00 22.23 86 PRO A CA 1
ATOM 653 C C . PRO A 1 88 ? 4.510 20.250 24.990 1.00 21.29 86 PRO A C 1
ATOM 654 O O . PRO A 1 88 ? 3.497 20.165 25.700 1.00 21.66 86 PRO A O 1
ATOM 658 N N . PHE A 1 89 ? 4.478 20.527 23.692 1.00 19.68 87 PHE A N 1
ATOM 659 C CA . PHE A 1 89 ? 3.216 20.672 22.984 1.00 18.21 87 PHE A CA 1
ATOM 660 C C . PHE A 1 89 ? 2.942 19.350 22.292 1.00 16.99 87 PHE A C 1
ATOM 661 O O . PHE A 1 89 ? 3.561 19.042 21.285 1.00 16.43 87 PHE A O 1
ATOM 669 N N . TYR A 1 90 ? 2.014 18.567 22.841 1.00 15.78 88 TYR A N 1
ATOM 670 C CA . TYR A 1 90 ? 1.759 17.221 22.326 1.00 14.84 88 TYR A CA 1
ATOM 671 C C . TYR A 1 90 ? 0.684 17.187 21.242 1.00 13.51 88 TYR A C 1
ATOM 672 O O . TYR A 1 90 ? -0.308 17.914 21.314 1.00 13.33 88 TYR A O 1
ATOM 681 N N . SER A 1 91 ? 0.904 16.333 20.241 1.00 11.97 89 SER A N 1
ATOM 682 C CA . SER A 1 91 ? -0.050 16.103 19.144 1.00 11.05 89 SER A CA 1
ATOM 683 C C . SER A 1 91 ? -0.020 14.615 18.818 1.00 10.29 89 SER A C 1
ATOM 684 O O . SER A 1 91 ? 0.953 13.921 19.147 1.00 9.21 89 SER A O 1
ATOM 687 N N . PHE A 1 92 ? -1.073 14.117 18.180 1.00 9.05 90 PHE A N 1
ATOM 688 C CA . PHE A 1 92 ? -0.945 12.877 17.412 1.00 8.55 90 PHE A CA 1
ATOM 689 C C . PHE A 1 92 ? -0.517 13.204 15.981 1.00 9.03 90 PHE A C 1
ATOM 690 O O . PHE A 1 92 ? -1.198 13.963 15.280 1.00 9.00 90 PHE A O 1
ATOM 698 N N . ARG A 1 93 ? 0.599 12.621 15.547 1.00 9.18 91 ARG A N 1
ATOM 699 C CA . ARG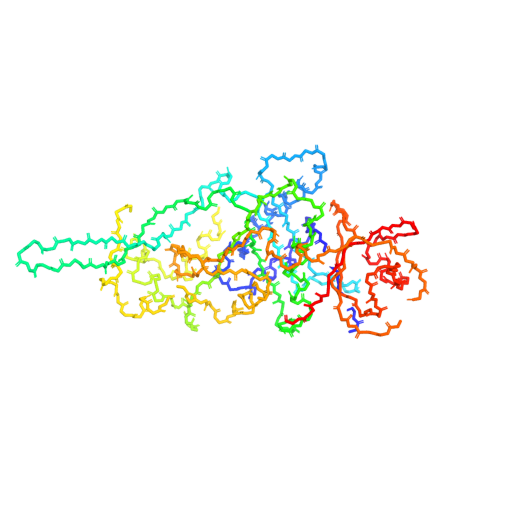 A 1 93 ? 0.993 12.668 14.148 1.00 9.71 91 ARG A CA 1
ATOM 700 C C . ARG A 1 93 ? 0.275 11.544 13.415 1.00 10.31 91 ARG A C 1
ATOM 701 O O . ARG A 1 93 ? 0.355 10.369 13.814 1.00 9.69 91 ARG A O 1
ATOM 709 N N . ASN A 1 94 ? -0.447 11.913 12.365 1.00 10.92 92 ASN A N 1
ATOM 710 C CA . ASN A 1 94 ? -1.075 10.927 11.495 1.00 11.54 92 ASN A CA 1
ATOM 711 C C . ASN A 1 94 ? -0.081 10.600 10.398 1.00 12.60 92 ASN A C 1
ATOM 712 O O . ASN A 1 94 ? 0.138 11.392 9.467 1.00 12.32 92 ASN A O 1
ATOM 717 N N . GLU A 1 95 ? 0.545 9.437 10.526 1.00 12.87 93 GLU A N 1
ATOM 718 C CA . GLU A 1 95 ? 1.558 9.038 9.559 1.00 13.90 93 GLU A CA 1
ATOM 719 C C . GLU A 1 95 ? 1.212 7.708 8.931 1.00 13.36 93 GLU A C 1
ATOM 720 O O . GLU A 1 95 ? 0.371 6.961 9.442 1.00 12.13 93 GLU A O 1
ATOM 726 N N . THR A 1 96 ? 1.859 7.429 7.808 1.00 12.93 94 THR A N 1
ATOM 727 C CA . THR A 1 96 ? 1.637 6.171 7.123 1.00 13.63 94 THR A CA 1
ATOM 728 C C . THR A 1 96 ? 2.877 5.298 7.172 1.00 13.76 94 THR A C 1
ATOM 729 O O . THR A 1 96 ? 4.004 5.774 7.255 1.00 13.08 94 THR A O 1
ATOM 733 N N . PHE A 1 97 ? 2.659 3.998 7.125 1.00 14.38 95 PHE A N 1
ATOM 734 C CA . PHE A 1 97 ? 3.760 3.110 6.861 1.00 15.40 95 PHE A CA 1
ATOM 735 C C . PHE A 1 97 ? 3.211 2.015 5.973 1.00 15.50 95 PHE A C 1
ATOM 736 O O . PHE A 1 97 ? 1.989 1.892 5.801 1.00 14.53 95 PHE A O 1
ATOM 744 N N . VAL A 1 98 ? 4.125 1.259 5.390 1.00 16.27 96 VAL A N 1
ATOM 745 C CA . VAL A 1 98 ? 3.777 0.203 4.465 1.00 17.65 96 VAL A CA 1
ATOM 746 C C . VAL A 1 98 ? 4.269 -1.102 5.060 1.00 18.65 96 VAL A C 1
ATOM 747 O O . VAL A 1 98 ? 5.465 -1.265 5.328 1.00 19.25 96 VAL A O 1
ATOM 751 N N . HIS A 1 99 ? 3.332 -2.013 5.289 1.00 19.30 97 HIS A N 1
ATOM 752 C CA . HIS A 1 99 ? 3.661 -3.373 5.696 1.00 19.87 97 HIS A CA 1
ATOM 753 C C . HIS A 1 99 ? 3.706 -4.275 4.461 1.00 19.70 97 HIS A C 1
ATOM 754 O O . HIS A 1 99 ? 2.689 -4.497 3.811 1.00 19.69 97 HIS A O 1
ATOM 761 N N . ALA A 1 100 ? 4.893 -4.769 4.139 1.00 20.08 98 ALA A N 1
ATOM 762 C CA . ALA A 1 100 ? 5.071 -5.643 2.981 1.00 20.43 98 ALA A CA 1
ATOM 763 C C . ALA A 1 100 ? 4.722 -7.092 3.314 1.00 20.92 98 ALA A C 1
ATOM 764 O O . ALA A 1 100 ? 5.303 -7.676 4.230 1.00 21.01 98 ALA A O 1
ATOM 766 N N . SER A 1 101 ? 3.759 -7.657 2.578 1.00 20.96 99 SER A N 1
ATOM 767 C CA . SER A 1 101 ? 3.469 -9.089 2.632 1.00 21.27 99 SER A CA 1
ATOM 768 C C . SER A 1 101 ? 4.186 -9.770 1.470 1.00 21.62 99 SER A C 1
ATOM 769 O O . SER A 1 101 ? 3.762 -9.673 0.315 1.00 21.46 99 SER A O 1
ATOM 772 N N . ARG A 1 102 ? 5.284 -10.446 1.789 1.00 22.21 100 ARG A N 1
ATOM 773 C CA . ARG A 1 102 ? 6.148 -11.057 0.781 1.00 23.02 100 ARG A CA 1
ATOM 774 C C . ARG A 1 102 ? 5.452 -12.146 -0.037 1.00 22.47 100 ARG A C 1
ATOM 775 O O . ARG A 1 102 ? 5.634 -12.222 -1.260 1.00 23.04 100 ARG A O 1
ATOM 783 N N . SER A 1 103 ? 4.646 -12.963 0.637 1.00 21.81 101 SER A N 1
ATOM 784 C CA . SER A 1 103 ? 3.980 -14.103 0.009 1.00 20.79 101 SER A CA 1
ATOM 785 C C . SER A 1 103 ? 2.705 -13.719 -0.756 1.00 19.77 101 SER A C 1
ATOM 786 O O . SER A 1 103 ? 2.289 -14.456 -1.648 1.00 19.58 101 SER A O 1
ATOM 789 N N . LEU A 1 104 ? 2.084 -12.590 -0.398 1.00 18.01 102 LEU A N 1
ATOM 790 C CA . LEU A 1 104 ? 0.918 -12.088 -1.140 1.00 16.74 102 LEU A CA 1
ATOM 791 C C . LEU A 1 104 ? 1.272 -11.060 -2.218 1.00 15.80 102 LEU A C 1
ATOM 792 O O . LEU A 1 104 ? 0.474 -10.822 -3.128 1.00 15.24 102 LEU A O 1
ATOM 797 N N . SER A 1 105 ? 2.463 -10.466 -2.114 1.00 14.76 103 SER A N 1
ATOM 798 C CA . SER A 1 105 ? 2.898 -9.361 -2.994 1.00 14.42 103 SER A CA 1
ATOM 799 C C . SER A 1 105 ? 2.058 -8.095 -2.803 1.00 14.22 103 SER A C 1
ATOM 800 O O . SER A 1 105 ? 1.933 -7.266 -3.713 1.00 14.00 103 SER A O 1
ATOM 803 N N . ILE A 1 106 ? 1.488 -7.949 -1.608 1.00 13.57 104 ILE A N 1
ATOM 804 C CA . ILE A 1 106 ? 0.732 -6.747 -1.248 1.00 13.45 104 ILE A CA 1
ATOM 805 C C . ILE A 1 106 ? 1.648 -5.847 -0.436 1.00 13.07 104 ILE A C 1
ATOM 806 O O . ILE A 1 106 ? 2.387 -6.314 0.426 1.00 12.47 104 ILE A O 1
ATOM 811 N N . HIS A 1 107 ? 1.631 -4.559 -0.758 1.00 12.81 105 HIS A N 1
ATOM 812 C CA . HIS A 1 107 ? 2.341 -3.559 0.031 1.00 13.06 105 HIS A CA 1
ATOM 813 C C . HIS A 1 107 ? 1.315 -2.582 0.542 1.00 12.69 105 HIS A C 1
ATOM 814 O O . HIS A 1 107 ? 0.937 -1.622 -0.128 1.00 12.06 105 HIS A O 1
ATOM 821 N N . ASN A 1 108 ? 0.843 -2.868 1.747 1.00 12.62 106 ASN A N 1
ATOM 822 C CA . ASN A 1 108 ? -0.351 -2.250 2.257 1.00 12.32 106 ASN A CA 1
ATOM 823 C C . ASN A 1 108 ? 0.010 -0.990 3.031 1.00 12.84 106 ASN A C 1
ATOM 824 O O . ASN A 1 108 ? 0.741 -1.058 4.023 1.00 12.94 106 ASN A O 1
ATOM 829 N N . LYS A 1 109 ? -0.478 0.149 2.548 1.00 12.60 107 LYS A N 1
ATOM 830 C CA . LYS A 1 109 ? -0.214 1.449 3.177 1.00 12.85 107 LYS A CA 1
ATOM 831 C C . LYS A 1 109 ? -1.286 1.726 4.225 1.00 13.19 107 LYS A C 1
ATOM 832 O O . LYS A 1 109 ? -2.478 1.776 3.902 1.00 13.34 107 LYS A O 1
ATOM 838 N N . ILE A 1 110 ? -0.842 1.937 5.467 1.00 12.62 108 ILE A N 1
ATOM 839 C CA . ILE A 1 110 ? -1.704 1.959 6.650 1.00 12.57 108 ILE A CA 1
ATOM 840 C C . ILE A 1 110 ? -1.434 3.260 7.405 1.00 12.24 108 ILE A C 1
ATOM 841 O O . ILE A 1 110 ? -0.270 3.650 7.517 1.00 12.61 108 ILE A O 1
ATOM 846 N N . HIS A 1 111 ? -2.488 3.912 7.903 1.00 11.09 109 HIS A N 1
ATOM 847 C CA . HIS A 1 111 ? -2.346 5.077 8.796 1.00 10.92 109 HIS A CA 1
ATOM 848 C C . HIS A 1 111 ? -2.250 4.676 10.266 1.00 10.43 109 HIS A C 1
ATOM 849 O O . HIS A 1 111 ? -2.981 3.794 10.742 1.00 9.78 109 HIS A O 1
ATOM 856 N N . VAL A 1 112 ? -1.361 5.356 10.982 1.00 9.78 110 VAL A N 1
ATOM 857 C CA . VAL A 1 112 ? -1.259 5.222 12.433 1.00 10.13 110 VAL A CA 1
ATOM 858 C C . VAL A 1 112 ? -1.173 6.595 13.081 1.00 10.14 110 VAL A C 1
ATOM 859 O O . VAL A 1 112 ? -0.745 7.559 12.445 1.00 10.64 110 VAL A O 1
ATOM 863 N N . LEU A 1 113 ? -1.603 6.677 14.336 1.00 10.38 111 LEU A N 1
ATOM 864 C CA . LEU A 1 113 ? -1.435 7.892 15.122 1.00 10.64 111 LEU A CA 1
ATOM 865 C C . LEU A 1 113 ? -0.283 7.691 16.096 1.00 10.62 111 LEU A C 1
ATOM 866 O O . LEU A 1 113 ? -0.252 6.702 16.844 1.00 10.91 111 LEU A O 1
ATOM 871 N N . SER A 1 114 ? 0.661 8.626 16.080 1.00 10.62 112 SER A N 1
ATOM 872 C CA . SER A 1 114 ? 1.823 8.555 16.968 1.00 11.54 112 SER A CA 1
ATOM 873 C C . SER A 1 114 ? 1.908 9.802 17.838 1.00 10.93 112 SER A C 1
ATOM 874 O O . SER A 1 114 ? 1.977 10.921 17.314 1.00 11.15 112 SER A O 1
ATOM 877 N N . LEU A 1 115 ? 1.896 9.602 19.155 1.00 11.23 113 LEU A N 1
ATOM 878 C CA . LEU A 1 115 ? 2.085 10.697 20.100 1.00 11.49 113 LEU A CA 1
ATOM 879 C C . LEU A 1 115 ? 3.450 11.331 19.852 1.00 11.49 113 LEU A C 1
ATOM 880 O O . LEU A 1 115 ? 4.467 10.633 19.789 1.00 11.35 113 LEU A O 1
ATOM 885 N N . CYS A 1 116 ? 3.471 12.655 19.727 1.00 11.66 114 CYS A N 1
ATOM 886 C CA . CYS A 1 116 ? 4.727 13.377 19.467 1.00 12.61 114 CYS A CA 1
ATOM 887 C C . CYS A 1 116 ? 4.648 14.803 19.963 1.00 13.01 114 CYS A C 1
ATOM 888 O O . CYS A 1 116 ? 3.619 15.230 20.477 1.00 12.87 114 CYS A O 1
ATOM 891 N N . HIS A 1 117 ? 5.747 15.538 19.808 1.00 13.95 115 HIS A N 1
ATOM 892 C CA . HIS A 1 117 ? 5.746 16.976 20.064 1.00 14.59 115 HIS A CA 1
ATOM 893 C C . HIS A 1 117 ? 6.463 17.752 18.943 1.00 14.67 115 HIS A C 1
ATOM 894 O O . HIS A 1 117 ? 7.226 18.695 19.199 1.00 15.23 115 HIS A O 1
ATOM 901 N N . ASP A 1 118 ? 6.187 17.342 17.704 1.00 13.65 116 ASP A N 1
ATOM 902 C CA . ASP A 1 118 ? 6.805 17.862 16.489 1.00 13.75 116 ASP A CA 1
ATOM 903 C C . ASP A 1 118 ? 6.610 19.358 16.259 1.00 14.11 116 ASP A C 1
ATOM 904 O O . ASP A 1 118 ? 7.379 19.961 15.523 1.00 14.79 116 ASP A O 1
ATOM 909 N N . LEU A 1 119 ? 5.564 19.934 16.843 1.00 14.55 117 LEU A N 1
ATOM 910 C CA . LEU A 1 119 ? 5.211 21.323 16.525 1.00 14.85 117 LEU A CA 1
ATOM 911 C C . LEU A 1 119 ? 5.949 22.376 17.353 1.00 14.95 117 LEU A C 1
ATOM 912 O O . LEU A 1 119 ? 5.703 23.575 17.194 1.00 14.57 117 LEU A O 1
ATOM 917 N N . THR A 1 120 ? 6.881 21.931 18.194 1.00 14.77 118 THR A N 1
ATOM 918 C CA . THR A 1 120 ? 7.712 22.834 19.023 1.00 15.34 118 THR A CA 1
ATOM 919 C C . THR A 1 120 ? 8.370 23.954 18.226 1.00 15.10 118 THR A C 1
ATOM 920 O O . THR A 1 120 ? 8.941 23.710 17.153 1.00 15.10 118 THR A O 1
ATOM 924 N N . GLY A 1 121 ? 8.293 25.181 18.760 1.00 14.30 119 GLY A N 1
ATOM 925 C CA . GLY A 1 121 ? 8.987 26.323 18.174 1.00 13.67 119 GLY A CA 1
ATOM 926 C C . GLY A 1 121 ? 8.117 27.145 17.247 1.00 13.09 119 GLY A C 1
ATOM 927 O O . GLY A 1 121 ? 8.377 28.330 17.044 1.00 13.15 119 GLY A O 1
ATOM 928 N N . ASN A 1 122 ? 7.094 26.523 16.660 1.00 12.94 120 ASN A N 1
ATOM 929 C CA . ASN A 1 122 ? 6.133 27.289 15.860 1.00 12.88 120 ASN A CA 1
ATOM 930 C C . ASN A 1 122 ? 5.394 28.275 16.744 1.00 11.79 120 ASN A C 1
ATOM 931 O O . ASN A 1 122 ? 5.152 28.002 17.928 1.00 11.56 120 ASN A O 1
ATOM 936 N N . SER A 1 123 ? 5.039 29.425 16.182 1.00 10.91 121 SER A N 1
ATOM 937 C CA . SER A 1 123 ? 4.160 30.337 16.905 1.00 10.13 121 SER A CA 1
ATOM 938 C C . SER A 1 123 ? 2.758 29.749 16.786 1.00 10.23 121 SER A C 1
ATOM 939 O O . SER A 1 123 ? 2.443 29.083 15.791 1.00 10.02 121 SER A O 1
ATOM 942 N N . LEU A 1 124 ? 1.935 29.961 17.813 1.00 10.29 122 LEU A N 1
ATOM 943 C CA . LEU A 1 124 ? 0.664 29.261 17.942 1.00 11.08 122 LEU A CA 1
ATOM 944 C C . LEU A 1 124 ? -0.458 30.261 18.206 1.00 11.13 122 LEU A C 1
ATOM 945 O O . LEU A 1 124 ? -0.322 31.112 19.085 1.00 10.87 122 LEU A O 1
ATOM 950 N N . LEU A 1 125 ? -1.542 30.174 17.439 1.00 9.72 123 LEU A N 1
ATOM 951 C CA . LEU A 1 125 ? -2.715 31.013 17.681 1.00 9.53 123 LEU A CA 1
ATOM 952 C C . LEU A 1 125 ? -3.635 30.237 18.618 1.00 9.94 123 LEU A C 1
ATOM 953 O O . LEU A 1 125 ? -3.953 29.063 18.361 1.00 9.79 123 LEU A O 1
ATOM 958 N N . THR A 1 126 ? -4.082 30.887 19.691 1.00 8.78 124 THR A N 1
ATOM 959 C CA . THR A 1 126 ? -4.941 30.214 20.674 1.00 8.79 124 THR A CA 1
ATOM 960 C C . THR A 1 126 ? -6.003 31.178 21.208 1.00 8.42 124 THR A C 1
ATOM 961 O O . THR A 1 126 ? -5.999 32.368 20.862 1.00 8.40 124 THR A O 1
ATOM 965 N N . SER A 1 127 ? -6.895 30.643 22.050 1.00 8.06 125 SER A N 1
ATOM 966 C CA . SER A 1 127 ? -7.791 31.443 22.927 1.00 8.41 125 SER A CA 1
ATOM 967 C C . SER A 1 127 ? -8.840 32.265 22.182 1.00 8.39 125 SER A C 1
ATOM 968 O O . SER A 1 127 ? -9.384 33.229 22.733 1.00 8.86 125 SER A O 1
ATOM 971 N N . PHE A 1 128 ? -9.126 31.907 20.931 1.00 8.26 126 PHE A N 1
ATOM 972 C CA . PHE A 1 128 ? -10.091 32.698 20.168 1.00 7.94 126 PHE A CA 1
ATOM 973 C C . PHE A 1 128 ? -11.513 32.494 20.681 1.00 7.96 126 PHE A C 1
ATOM 974 O O . PHE A 1 128 ? -12.008 31.356 20.755 1.00 8.01 126 PHE A O 1
ATOM 982 N N . TYR A 1 129 ? -12.164 33.606 21.002 1.00 7.33 127 TYR A N 1
ATOM 983 C CA . TYR A 1 129 ? -13.590 33.616 21.304 1.00 8.13 127 TYR A CA 1
ATOM 984 C C . TYR A 1 129 ? -14.216 34.957 20.934 1.00 8.23 127 TYR A C 1
ATOM 985 O O . TYR A 1 129 ? -13.646 35.995 21.215 1.00 7.66 127 TYR A O 1
ATOM 994 N N . VAL A 1 130 ? -15.393 34.938 20.298 1.00 8.37 128 VAL A N 1
ATOM 995 C CA . VAL A 1 130 ? -16.210 36.151 20.212 1.00 9.02 128 VAL A CA 1
ATOM 996 C C . VAL A 1 130 ? -17.632 35.817 20.614 1.00 9.22 128 VAL A C 1
ATOM 997 O O . VAL A 1 130 ? -18.075 34.667 20.465 1.00 8.91 128 VAL A O 1
ATOM 1001 N N . GLN A 1 131 ? -18.325 36.817 21.152 1.00 9.78 129 GLN A N 1
ATOM 1002 C CA . GLN A 1 131 ? -19.744 36.672 21.503 1.00 10.69 129 GLN A CA 1
ATOM 1003 C C . GLN A 1 131 ? -20.585 36.336 20.279 1.00 11.32 129 GLN A C 1
ATOM 1004 O O . GLN A 1 131 ? -20.200 36.656 19.154 1.00 10.69 129 GLN A O 1
ATOM 1010 N N . ARG A 1 132 ? -21.740 35.706 20.512 1.00 12.40 130 ARG A N 1
ATOM 1011 C CA . ARG A 1 132 ? -22.580 35.194 19.425 1.00 14.07 130 ARG A CA 1
ATOM 1012 C C . ARG A 1 132 ? -22.941 36.239 18.382 1.00 14.18 130 ARG A C 1
ATOM 1013 O O . ARG A 1 132 ? -22.977 35.929 17.189 1.00 15.05 130 ARG A O 1
ATOM 1021 N N . ASP A 1 133 ? -23.203 37.468 18.821 1.00 14.60 131 ASP A N 1
ATOM 1022 C CA . ASP A 1 133 ? -23.641 38.529 17.919 1.00 15.35 131 ASP A CA 1
ATOM 1023 C C . ASP A 1 133 ? -22.521 39.049 17.014 1.00 15.19 131 ASP A C 1
ATOM 1024 O O . ASP A 1 133 ? -22.777 39.866 16.124 1.00 16.17 131 ASP A O 1
ATOM 1029 N N . LEU A 1 134 ? -21.296 38.566 17.234 1.00 14.25 132 LEU A N 1
ATOM 1030 C CA . LEU A 1 134 ? -20.145 38.952 16.405 1.00 14.44 132 LEU A CA 1
ATOM 1031 C C . LEU A 1 134 ? -19.688 37.873 15.431 1.00 14.87 132 LEU A C 1
ATOM 1032 O O . LEU A 1 134 ? -18.802 38.105 14.604 1.00 13.27 132 LEU A O 1
ATOM 1037 N N . VAL A 1 135 ? -20.279 36.689 15.543 1.00 15.87 133 VAL A N 1
ATOM 1038 C CA . VAL A 1 135 ? -20.049 35.616 14.570 1.00 17.18 133 VAL A CA 1
ATOM 1039 C C . VAL A 1 135 ? -20.333 36.096 13.134 1.00 17.09 133 VAL A C 1
ATOM 1040 O O . VAL A 1 135 ? -21.309 36.805 12.878 1.00 18.30 133 VAL A O 1
ATOM 1044 N N . GLN A 1 136 ? -19.445 35.733 12.211 1.00 17.83 134 GLN A N 1
ATOM 1045 C CA . GLN A 1 136 ? -19.527 36.148 10.798 1.00 18.25 134 GLN A CA 1
ATOM 1046 C C . GLN A 1 136 ? -19.676 37.664 10.633 1.00 17.10 134 GLN A C 1
ATOM 1047 O O . GLN A 1 136 ? -20.483 38.145 9.845 1.00 17.80 134 GLN A O 1
ATOM 1053 N N . SER A 1 137 ? -18.899 38.409 11.415 1.00 16.27 135 SER A N 1
ATOM 1054 C CA . SER A 1 137 ? -18.817 39.861 11.291 1.00 14.68 135 SER A CA 1
ATOM 1055 C C . SER A 1 137 ? -17.359 40.263 11.079 1.00 14.21 135 SER A C 1
ATOM 1056 O O . SER A 1 137 ? -16.437 39.452 11.279 1.00 14.30 135 SER A O 1
ATOM 1059 N N . VAL A 1 138 ? -17.157 41.514 10.680 1.00 13.42 136 VAL A N 1
ATOM 1060 C CA . VAL A 1 138 ? -15.823 42.069 10.514 1.00 12.37 136 VAL A CA 1
ATOM 1061 C C . VAL A 1 138 ? -15.080 42.026 11.858 1.00 11.74 136 VAL A C 1
ATOM 1062 O O . VAL A 1 138 ? -13.861 42.000 11.890 1.00 11.61 136 VAL A O 1
ATOM 1066 N N . TYR A 1 139 ? -15.826 42.001 12.961 1.00 11.31 137 TYR A N 1
ATOM 1067 C CA . TYR A 1 139 ? -15.209 41.969 14.294 1.00 10.96 137 TYR A CA 1
ATOM 1068 C C . TYR A 1 139 ? -14.614 40.620 14.662 1.00 10.17 137 TYR A C 1
ATOM 1069 O O . TYR A 1 139 ? -13.636 40.578 15.405 1.00 9.59 137 TYR A O 1
ATOM 1078 N N . ALA A 1 140 ? -15.187 39.529 14.139 1.00 9.29 138 ALA A N 1
ATOM 1079 C CA . ALA A 1 140 ? -14.544 38.215 14.258 1.00 8.77 138 ALA A CA 1
ATOM 1080 C C . ALA A 1 140 ? -13.241 38.214 13.454 1.00 8.60 138 ALA A C 1
ATOM 1081 O O . ALA A 1 140 ? -12.220 37.693 13.913 1.00 7.89 138 ALA A O 1
ATOM 1083 N N . GLU A 1 141 ? -13.287 38.822 12.266 1.00 8.34 139 GLU A N 1
ATOM 1084 C CA . GLU A 1 141 ? -12.076 39.008 11.448 1.00 8.32 139 GLU A CA 1
ATOM 1085 C C . GLU A 1 141 ? -11.012 39.788 12.217 1.00 7.98 139 GLU A C 1
ATOM 1086 O O . GLU A 1 141 ? -9.855 39.382 12.252 1.00 8.37 139 GLU A O 1
ATOM 1092 N N . LEU A 1 142 ? -11.409 40.893 12.845 1.00 7.44 140 LEU A N 1
ATOM 1093 C CA . LEU A 1 142 ? -10.483 41.686 13.648 1.00 7.38 140 LEU A CA 1
ATOM 1094 C C . LEU A 1 142 ? -9.928 40.885 14.826 1.00 7.15 140 LEU A C 1
ATOM 1095 O O . LEU A 1 142 ? -8.715 40.854 15.045 1.00 7.21 140 LEU A O 1
ATOM 1100 N N . ASN A 1 143 ? -10.812 40.227 15.571 1.00 7.11 141 ASN A N 1
ATOM 1101 C CA . ASN A 1 143 ? -10.405 39.453 16.745 1.00 8.39 141 ASN A CA 1
ATOM 1102 C C . ASN A 1 143 ? -9.353 38.371 16.439 1.00 8.21 141 ASN A C 1
ATOM 1103 O O . ASN A 1 143 ? -8.426 38.136 17.234 1.00 8.20 141 ASN A O 1
ATOM 1108 N N . SER A 1 144 ? -9.491 37.723 15.284 1.00 8.15 142 SER A N 1
ATOM 1109 C CA . SER A 1 144 ? -8.508 36.734 14.864 1.00 7.97 142 SER A CA 1
ATOM 1110 C C . SER A 1 144 ? -7.272 37.377 14.232 1.00 7.76 142 SER A C 1
ATOM 1111 O O . SER A 1 144 ? -6.145 37.134 14.664 1.00 8.55 142 SER A O 1
ATOM 1114 N N . ARG A 1 145 ? -7.502 38.173 13.194 1.00 7.56 143 ARG A N 1
ATOM 1115 C CA . ARG A 1 145 ? -6.418 38.642 12.327 1.00 7.37 143 ARG A CA 1
ATOM 1116 C C . ARG A 1 145 ? -5.592 39.799 12.883 1.00 7.11 143 ARG A C 1
ATOM 1117 O O . ARG A 1 145 ? -4.462 40.055 12.408 1.00 7.11 143 ARG A O 1
ATOM 1125 N N . GLY A 1 146 ? -6.126 40.485 13.896 1.00 7.50 144 GLY A N 1
ATOM 1126 C CA . GLY A 1 146 ? -5.355 41.519 14.582 1.00 7.90 144 GLY A CA 1
ATOM 1127 C C . GLY A 1 146 ? -4.057 40.939 15.132 1.00 8.23 144 GLY A C 1
ATOM 1128 O O . GLY A 1 146 ? -3.043 41.628 15.164 1.00 8.72 144 GLY A O 1
ATOM 1129 N N . ARG A 1 147 ? -4.087 39.667 15.545 1.00 7.52 145 ARG A N 1
ATOM 1130 C CA . ARG A 1 147 ? -2.878 38.949 16.013 1.00 7.90 145 ARG A CA 1
ATOM 1131 C C . ARG A 1 147 ? -1.862 38.825 14.892 1.00 7.76 145 ARG A C 1
ATOM 1132 O O . ARG A 1 147 ? -0.647 38.933 15.117 1.00 8.40 145 ARG A O 1
ATOM 1140 N N . LEU A 1 148 ? -2.363 38.578 13.684 1.00 7.94 146 LEU A N 1
ATOM 1141 C CA . LEU A 1 148 ? -1.496 38.429 12.513 1.00 8.41 146 LEU A CA 1
ATOM 1142 C C . LEU A 1 148 ? -0.839 39.761 12.153 1.00 8.30 146 LEU A C 1
ATOM 1143 O O . LEU A 1 148 ? 0.354 39.802 11.881 1.00 8.27 146 LEU A O 1
ATOM 1148 N N . LEU A 1 149 ? -1.605 40.850 12.201 1.00 8.81 147 LEU A N 1
ATOM 1149 C CA . LEU A 1 149 ? -1.044 42.191 12.015 1.00 9.23 147 LEU A CA 1
ATOM 1150 C C . LEU A 1 149 ? 0.030 42.493 13.061 1.00 9.14 147 LEU A C 1
ATOM 1151 O O . LEU A 1 149 ? 1.074 43.072 12.731 1.00 9.35 147 LEU A O 1
ATOM 1156 N N . PHE A 1 150 ? -0.219 42.082 14.306 1.00 8.73 148 PHE A N 1
ATOM 1157 C CA . PHE A 1 150 ? 0.764 42.259 15.379 1.00 8.89 148 PHE A CA 1
ATOM 1158 C C . PHE A 1 150 ? 2.062 41.531 15.021 1.00 9.58 148 PHE A C 1
ATOM 1159 O O . PHE A 1 150 ? 3.162 42.088 15.134 1.00 8.62 148 PHE A O 1
ATOM 1175 N N . ALA A 1 152 ? 3.089 40.776 12.052 1.00 10.16 150 ALA A N 1
ATOM 1176 C CA . ALA A 1 152 ? 3.721 41.466 10.927 1.00 9.90 150 ALA A CA 1
ATOM 1177 C C . ALA A 1 152 ? 4.599 42.629 11.390 1.00 9.93 150 ALA A C 1
ATOM 1178 O O . ALA A 1 152 ? 5.645 42.892 10.793 1.00 10.07 150 ALA A O 1
ATOM 1180 N N . SER A 1 153 ? 4.152 43.322 12.441 1.00 9.91 151 SER A N 1
ATOM 1181 C CA . SER A 1 153 ? 4.839 44.504 12.968 1.00 10.54 151 SER A CA 1
ATOM 1182 C C . SER A 1 153 ? 6.040 44.116 13.813 1.00 11.19 151 SER A C 1
ATOM 1183 O O . SER A 1 153 ? 6.968 44.920 13.983 1.00 11.24 151 SER A O 1
ATOM 1186 N N . HIS A 1 154 ? 6.005 42.897 14.350 1.00 11.62 152 HIS A N 1
ATOM 1187 C CA . HIS A 1 154 ? 7.054 42.407 15.252 1.00 12.44 152 HIS A CA 1
ATOM 1188 C C . HIS A 1 154 ? 7.545 40.998 14.849 1.00 12.24 152 HIS A C 1
ATOM 1189 O O . HIS A 1 154 ? 7.457 40.055 15.636 1.00 12.16 152 HIS A O 1
ATOM 1196 N N . PRO A 1 155 ? 8.073 40.850 13.618 1.00 12.26 153 PRO A N 1
ATOM 1197 C CA . PRO A 1 155 ? 8.378 39.507 13.096 1.00 12.32 153 PRO A CA 1
ATOM 1198 C C . PRO A 1 155 ? 9.394 38.708 13.919 1.00 12.21 153 PRO A C 1
ATOM 1199 O O . PRO A 1 155 ? 9.263 37.486 14.025 1.00 12.45 153 PRO A O 1
ATOM 1203 N N . GLU A 1 156 ? 10.374 39.398 14.505 1.00 12.46 154 GLU A N 1
ATOM 1204 C CA . GLU A 1 156 ? 11.451 38.734 15.253 1.00 13.02 154 GLU A CA 1
ATOM 1205 C C . GLU A 1 156 ? 10.961 38.055 16.532 1.00 12.03 154 GLU A C 1
ATOM 1206 O O . GLU A 1 156 ? 11.607 37.135 17.055 1.00 12.12 154 GLU A O 1
ATOM 1212 N N . ARG A 1 157 ? 9.823 38.515 17.039 1.00 10.75 155 ARG A N 1
ATOM 1213 C CA . ARG A 1 157 ? 9.242 37.939 18.260 1.00 10.07 155 ARG A CA 1
ATOM 1214 C C . ARG A 1 157 ? 8.620 36.563 18.032 1.00 9.45 155 ARG A C 1
ATOM 1215 O O . ARG A 1 157 ? 8.260 35.865 18.990 1.00 9.25 155 ARG A O 1
ATOM 1223 N N . PHE A 1 158 ? 8.478 36.180 16.763 1.00 8.63 156 PHE A N 1
ATOM 1224 C CA . PHE A 1 158 ? 7.724 34.978 16.398 1.00 8.13 156 PHE A CA 1
ATOM 1225 C C . PHE A 1 158 ? 8.481 34.117 15.397 1.00 8.17 156 PHE A C 1
ATOM 1226 O O . PHE A 1 158 ? 9.459 34.561 14.787 1.00 8.10 156 PHE A O 1
ATOM 1234 N N . ALA A 1 159 ? 8.000 32.893 15.229 1.00 8.87 157 ALA A N 1
ATOM 1235 C CA . ALA A 1 159 ? 8.578 31.949 14.282 1.00 9.53 157 ALA A CA 1
ATOM 1236 C C . ALA A 1 159 ? 8.234 32.391 12.867 1.00 10.56 157 ALA A C 1
ATOM 1237 O O . ALA A 1 159 ? 7.471 33.351 12.675 1.00 9.97 157 ALA A O 1
ATOM 1239 N N . ASP A 1 160 ? 8.813 31.709 11.884 1.00 10.82 158 ASP A N 1
ATOM 1240 C CA . ASP A 1 160 ? 8.487 31.965 10.482 1.00 12.41 158 ASP A CA 1
ATOM 1241 C C . ASP A 1 160 ? 7.290 31.143 10.023 1.00 12.46 158 ASP A C 1
ATOM 1242 O O . ASP A 1 160 ? 6.877 31.227 8.855 1.00 12.81 158 ASP A O 1
ATOM 1247 N N . ALA A 1 161 ? 6.757 30.332 10.930 1.00 12.39 159 ALA A N 1
ATOM 1248 C CA . ALA A 1 161 ? 5.561 29.539 10.663 1.00 12.50 159 ALA A CA 1
ATOM 1249 C C . ALA A 1 161 ? 4.608 29.599 11.849 1.00 12.48 159 ALA A C 1
ATOM 1250 O O . ALA A 1 161 ? 5.030 29.776 13.004 1.00 12.41 159 ALA A O 1
ATOM 1252 N N . VAL A 1 162 ? 3.326 29.453 11.546 1.00 11.28 160 VAL A N 1
ATOM 1253 C CA . VAL A 1 162 ? 2.273 29.575 12.542 1.00 10.81 160 VAL A CA 1
ATOM 1254 C C . VAL A 1 162 ? 1.432 28.313 12.474 1.00 10.66 160 VAL A C 1
ATOM 1255 O O . VAL A 1 162 ? 1.130 27.812 11.378 1.00 9.62 160 VAL A O 1
ATOM 1259 N N . VAL A 1 163 ? 1.071 27.797 13.646 1.00 9.89 161 VAL A N 1
ATOM 1260 C CA . VAL A 1 163 ? 0.151 26.661 13.718 1.00 9.86 161 VAL A CA 1
ATOM 1261 C C . VAL A 1 163 ? -1.031 27.026 14.596 1.00 9.72 161 VAL A C 1
ATOM 1262 O O . VAL A 1 163 ? -0.949 27.932 15.422 1.00 8.82 161 VAL A O 1
ATOM 1266 N N . VAL A 1 164 ? -2.144 26.319 14.416 1.00 9.69 162 VAL A N 1
ATOM 1267 C CA . VAL A 1 164 ? -3.326 26.548 15.232 1.00 10.45 162 VAL A CA 1
ATOM 1268 C C . VAL A 1 164 ? -4.018 25.198 15.368 1.00 10.55 162 VAL A C 1
ATOM 1269 O O . VAL A 1 164 ? -4.192 24.490 14.379 1.00 10.54 162 VAL A O 1
ATOM 1273 N N . GLU A 1 165 ? -4.374 24.829 16.593 1.00 11.41 163 GLU A N 1
ATOM 1274 C CA . GLU A 1 165 ? -5.101 23.593 16.820 1.00 12.72 163 GLU A CA 1
ATOM 1275 C C . GLU A 1 165 ? -6.540 23.977 17.099 1.00 13.21 163 GLU A C 1
ATOM 1276 O O . GLU A 1 165 ? -6.828 24.638 18.109 1.00 13.84 163 GLU A O 1
ATOM 1282 N N . ILE A 1 166 ? -7.433 23.582 16.198 1.00 12.10 164 ILE A N 1
ATOM 1283 C CA . ILE A 1 166 ? -8.852 23.952 16.295 1.00 12.27 164 ILE A CA 1
ATOM 1284 C C . ILE A 1 166 ? -9.587 22.908 17.153 1.00 11.83 164 ILE A C 1
ATOM 1285 O O . ILE A 1 166 ? -9.391 21.695 16.978 1.00 11.86 164 ILE A O 1
ATOM 1290 N N . VAL A 1 167 ? -10.425 23.373 18.083 1.00 11.96 165 VAL A N 1
ATOM 1291 C CA . VAL A 1 167 ? -11.189 22.447 18.925 1.00 11.29 165 VAL A CA 1
ATOM 1292 C C . VAL A 1 167 ? -11.919 21.402 18.066 1.00 10.62 165 VAL A C 1
ATOM 1293 O O . VAL A 1 167 ? -12.548 21.730 17.066 1.00 10.02 165 VAL A O 1
ATOM 1297 N N . GLY A 1 168 ? -11.812 20.132 18.457 1.00 10.69 166 GLY A N 1
ATOM 1298 C CA . GLY A 1 168 ? -12.421 19.046 17.695 1.00 10.35 166 GLY A CA 1
ATOM 1299 C C . GLY A 1 168 ? -13.914 18.879 17.926 1.00 10.97 166 GLY A C 1
ATOM 1300 O O . GLY A 1 168 ? -14.549 19.632 18.685 1.00 10.32 166 GLY A O 1
ATOM 1301 N N . TYR A 1 169 ? -14.467 17.871 17.271 1.00 11.01 167 TYR A N 1
ATOM 1302 C CA . TYR A 1 169 ? -15.895 17.644 17.307 1.00 11.35 167 TYR A CA 1
ATOM 1303 C C . TYR A 1 169 ? -16.376 16.987 18.606 1.00 11.65 167 TYR A C 1
ATOM 1304 O O . TYR A 1 169 ? -15.839 15.969 19.059 1.00 11.53 167 TYR A O 1
ATOM 1313 N N . SER A 1 170 ? -17.399 17.585 19.203 1.00 12.24 168 SER A N 1
ATOM 1314 C CA . SER A 1 170 ? -18.182 16.896 20.224 1.00 12.53 168 SER A CA 1
ATOM 1315 C C . SER A 1 170 ? -19.651 17.245 19.996 1.00 13.58 168 SER A C 1
ATOM 1316 O O . SER A 1 170 ? -19.952 18.315 19.462 1.00 13.41 168 SER A O 1
ATOM 1319 N N . ASP A 1 171 ? -20.546 16.318 20.330 1.00 14.87 169 ASP A N 1
ATOM 1320 C CA . ASP A 1 171 ? -21.979 16.505 20.047 1.00 16.79 169 ASP A CA 1
ATOM 1321 C C . ASP A 1 171 ? -22.634 17.401 21.105 1.00 17.80 169 ASP A C 1
ATOM 1322 O O . ASP A 1 171 ? -21.948 17.959 21.960 1.00 17.95 169 ASP A O 1
ATOM 1327 N N A GLU A 1 172 ? -23.959 17.514 21.055 0.50 18.77 170 GLU A N 1
ATOM 1328 N N B GLU A 1 172 ? -23.953 17.541 21.044 0.50 18.91 170 GLU A N 1
ATOM 1329 C CA A GLU A 1 172 ? -24.687 18.424 21.944 0.50 19.42 170 GLU A CA 1
ATOM 1330 C CA B GLU A 1 172 ? -24.631 18.457 21.949 0.50 19.74 170 GLU A CA 1
ATOM 1331 C C A GLU A 1 172 ? -25.042 17.825 23.308 0.50 19.86 170 GLU A C 1
ATOM 1332 C C B GLU A 1 172 ? -24.577 18.024 23.411 0.50 19.98 170 GLU A C 1
ATOM 1333 O O A GLU A 1 172 ? -25.899 18.342 24.031 0.50 20.04 170 GLU A O 1
ATOM 1334 O O B GLU A 1 172 ? -24.707 18.861 24.313 0.50 20.07 170 GLU A O 1
ATOM 1345 N N . GLN A 1 173 ? -24.374 16.726 23.638 1.00 20.11 171 GLN A N 1
ATOM 1346 C CA . GLN A 1 173 ? -24.336 16.191 24.995 1.00 20.31 171 GLN A CA 1
ATOM 1347 C C . GLN A 1 173 ? -22.896 16.240 25.480 1.00 19.54 171 GLN A C 1
ATOM 1348 O O . GLN A 1 173 ? -22.587 15.803 26.594 1.00 20.07 171 GLN A O 1
ATOM 1354 N N . GLY A 1 174 ? -22.027 16.782 24.630 1.00 18.30 172 GLY A N 1
ATOM 1355 C CA . GLY A 1 174 ? -20.618 16.964 24.947 1.00 16.77 172 GLY A CA 1
ATOM 1356 C C . GLY A 1 174 ? -19.800 15.697 24.807 1.00 15.75 172 GLY A C 1
ATOM 1357 O O . GLY A 1 174 ? -18.745 15.566 25.433 1.00 15.56 172 GLY A O 1
ATOM 1358 N N . GLU A 1 175 ? -20.286 14.762 23.994 1.00 14.56 173 GLU A N 1
ATOM 1359 C CA . GLU A 1 175 ? -19.562 13.516 23.750 1.00 14.01 173 GLU A CA 1
ATOM 1360 C C . GLU A 1 175 ? -18.667 13.698 22.544 1.00 12.91 173 GLU A C 1
ATOM 1361 O O . GLU A 1 175 ? -19.129 14.123 21.479 1.00 12.60 173 GLU A O 1
ATOM 1367 N N . SER A 1 176 ? -17.393 13.362 22.720 1.00 11.74 174 SER A N 1
ATOM 1368 C CA . SER A 1 176 ? -16.425 13.351 21.627 1.00 10.26 174 SER A CA 1
ATOM 1369 C C . SER A 1 176 ? -16.157 11.908 21.185 1.00 9.84 174 SER A C 1
ATOM 1370 O O . SER A 1 176 ? -15.639 11.109 21.976 1.00 8.43 174 SER A O 1
ATOM 1373 N N . PRO A 1 177 ? -16.483 11.578 19.922 1.00 9.53 175 PRO A N 1
ATOM 1374 C CA . PRO A 1 177 ? -16.239 10.227 19.405 1.00 9.75 175 PRO A CA 1
ATOM 1375 C C . PRO A 1 177 ? -14.766 9.839 19.526 1.00 8.73 175 PRO A C 1
ATOM 1376 O O . PRO A 1 177 ? -14.445 8.705 19.916 1.00 8.30 175 PRO A O 1
ATOM 1380 N N . PHE A 1 178 ? -13.881 10.793 19.246 1.00 7.66 176 PHE A N 1
ATOM 1381 C CA . PHE A 1 178 ? -12.447 10.530 19.293 1.00 7.71 176 PHE A CA 1
ATOM 1382 C C . PHE A 1 178 ? -11.981 10.262 20.726 1.00 7.32 176 PHE A C 1
ATOM 1383 O O . PHE A 1 178 ? -11.330 9.242 20.983 1.00 7.58 176 PHE A O 1
ATOM 1391 N N . TRP A 1 179 ? -12.346 11.145 21.661 1.00 6.86 177 TRP A N 1
ATOM 1392 C CA . TRP A 1 179 ? -12.035 10.909 23.077 1.00 6.73 177 TRP A CA 1
ATOM 1393 C C . TRP A 1 179 ? -12.532 9.532 23.549 1.00 7.07 177 TRP A C 1
ATOM 1394 O O . TRP A 1 179 ? -11.781 8.780 24.185 1.00 6.78 177 TRP A O 1
ATOM 1405 N N . ASN A 1 180 ? -13.788 9.207 23.237 1.00 6.73 178 ASN A N 1
ATOM 1406 C CA . ASN A 1 180 ? -14.373 7.935 23.648 1.00 7.53 178 ASN A CA 1
ATOM 1407 C C . ASN A 1 180 ? -13.603 6.723 23.114 1.00 7.75 178 ASN A C 1
ATOM 1408 O O . ASN A 1 180 ? -13.514 5.684 23.782 1.00 7.27 178 ASN A O 1
ATOM 1413 N N . ALA A 1 181 ? -13.055 6.871 21.910 1.00 7.69 179 ALA A N 1
ATOM 1414 C CA . ALA A 1 181 ? -12.357 5.769 21.249 1.00 8.28 179 ALA A CA 1
ATOM 1415 C C . ALA A 1 181 ? -10.894 5.668 21.665 1.00 8.98 179 ALA A C 1
ATOM 1416 O O . ALA A 1 181 ? -10.278 4.605 21.517 1.00 8.82 179 ALA A O 1
ATOM 1418 N N . VAL A 1 182 ? -10.328 6.768 22.157 1.00 7.86 180 VAL A N 1
ATOM 1419 C CA . VAL A 1 182 ? -8.879 6.820 22.372 1.00 7.90 180 VAL A CA 1
ATOM 1420 C C . VAL A 1 182 ? -8.601 7.105 23.846 1.00 7.94 180 VAL A C 1
ATOM 1421 O O . VAL A 1 182 ? -8.606 6.171 24.645 1.00 7.32 180 VAL A O 1
ATOM 1425 N N . GLY A 1 183 ? -8.443 8.383 24.197 1.00 8.22 181 GLY A N 1
ATOM 1426 C CA . GLY A 1 183 ? -8.041 8.811 25.543 1.00 8.65 181 GLY A CA 1
ATOM 1427 C C . GLY A 1 183 ? -8.863 8.243 26.684 1.00 8.37 181 GLY A C 1
ATOM 1428 O O . GLY A 1 183 ? -8.312 7.813 27.710 1.00 9.34 181 GLY A O 1
ATOM 1429 N N . ARG A 1 184 ? -10.181 8.172 26.491 1.00 8.33 182 ARG A N 1
ATOM 1430 C CA . ARG A 1 184 ? -11.077 7.719 27.552 1.00 7.99 182 ARG A CA 1
ATOM 1431 C C . ARG A 1 184 ? -10.784 6.279 27.992 1.00 7.79 182 ARG A C 1
ATOM 1432 O O . ARG A 1 184 ? -11.072 5.894 29.132 1.00 8.20 182 ARG A O 1
ATOM 1440 N N . ASN A 1 185 ? -10.183 5.507 27.088 1.00 7.95 183 ASN A N 1
ATOM 1441 C CA . ASN A 1 185 ? -9.767 4.138 27.383 1.00 9.35 183 ASN A CA 1
ATOM 1442 C C . ASN A 1 185 ? -8.527 4.047 28.257 1.00 10.17 183 ASN A C 1
ATOM 1443 O O . ASN A 1 185 ? -8.233 2.979 28.822 1.00 10.26 183 ASN A O 1
ATOM 1448 N N . PHE A 1 186 ? -7.809 5.166 28.378 1.00 10.98 184 PHE A N 1
ATOM 1449 C CA . PHE A 1 186 ? -6.647 5.230 29.258 1.00 12.31 184 PHE A CA 1
ATOM 1450 C C . PHE A 1 186 ? -6.933 5.972 30.566 1.00 12.85 184 PHE A C 1
ATOM 1451 O O . PHE A 1 186 ? -6.263 5.749 31.573 1.00 13.33 184 PHE A O 1
ATOM 1459 N N . PHE A 1 187 ? -7.947 6.833 30.545 1.00 12.93 185 PHE A N 1
ATOM 1460 C CA . PHE A 1 187 ? -8.342 7.609 31.722 1.00 13.58 185 PHE A CA 1
ATOM 1461 C C . PHE A 1 187 ? -9.827 7.906 31.591 1.00 12.99 185 PHE A C 1
ATOM 1462 O O . PHE A 1 187 ? -10.214 8.802 30.839 1.00 12.46 185 PHE A O 1
ATOM 1470 N N . ASP A 1 188 ? -10.656 7.153 32.320 1.00 13.17 186 ASP A N 1
ATOM 1471 C CA . ASP A 1 188 ? -12.105 7.173 32.087 1.00 13.37 186 ASP A CA 1
ATOM 1472 C C . ASP A 1 188 ? -12.851 8.354 32.738 1.00 12.95 186 ASP A C 1
ATOM 1473 O O . ASP A 1 188 ? -13.649 8.185 33.672 1.00 12.73 186 ASP A O 1
ATOM 1478 N N . LEU A 1 189 ? -12.559 9.546 32.224 1.00 13.12 187 LEU A N 1
ATOM 1479 C CA . LEU A 1 189 ? -13.372 10.745 32.434 1.00 13.48 187 LEU A CA 1
ATOM 1480 C C . LEU A 1 189 ? -14.191 10.956 31.173 1.00 13.35 187 LEU A C 1
ATOM 1481 O O . LEU A 1 189 ? -13.756 10.573 30.092 1.00 12.02 187 LEU A O 1
ATOM 1486 N N . ASN A 1 190 ? -15.360 11.582 31.280 1.00 13.15 188 ASN A N 1
ATOM 1487 C CA . ASN A 1 190 ? -16.031 12.008 30.055 1.00 13.21 188 ASN A CA 1
ATOM 1488 C C . ASN A 1 190 ? -15.266 13.191 29.457 1.00 12.70 188 ASN A C 1
ATOM 1489 O O . ASN A 1 190 ? -14.383 13.758 30.116 1.00 12.27 188 ASN A O 1
ATOM 1494 N N . TYR A 1 191 ? -15.581 13.540 28.213 1.00 12.31 189 TYR A N 1
ATOM 1495 C CA . TYR A 1 191 ? -14.815 14.547 27.478 1.00 11.88 189 TYR A CA 1
ATOM 1496 C C . TYR A 1 191 ? -14.821 15.899 28.179 1.00 11.93 189 TYR A C 1
ATOM 1497 O O . TYR A 1 191 ? -13.779 16.528 28.343 1.00 11.13 189 TYR A O 1
ATOM 1506 N N . ILE A 1 192 ? -16.005 16.326 28.603 1.00 12.60 190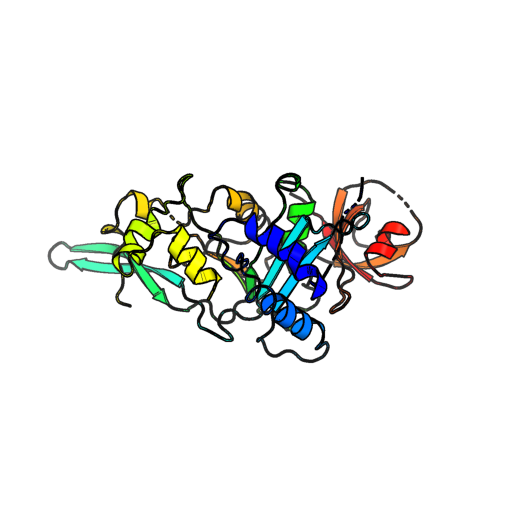 ILE A N 1
ATOM 1507 C CA . ILE A 1 192 ? -16.145 17.618 29.278 1.00 13.25 190 ILE A CA 1
ATOM 1508 C C . ILE A 1 192 ? -15.273 17.633 30.526 1.00 12.85 190 ILE A C 1
ATOM 1509 O O . ILE A 1 192 ? -14.544 18.587 30.749 1.00 13.16 190 ILE A O 1
ATOM 1514 N N . GLU A 1 193 ? -15.324 16.561 31.323 1.00 13.16 191 GLU A N 1
ATOM 1515 C CA . GLU A 1 193 ? -14.483 16.446 32.520 1.00 13.06 191 GLU A CA 1
ATOM 1516 C C . GLU A 1 193 ? -12.991 16.477 32.222 1.00 12.72 191 GLU A C 1
ATOM 1517 O O . GLU A 1 193 ? -12.226 17.143 32.924 1.00 12.42 191 GLU A O 1
ATOM 1523 N N . ALA A 1 194 ? -12.577 15.773 31.168 1.00 11.90 192 ALA A N 1
ATOM 1524 C CA . ALA A 1 194 ? -11.169 15.724 30.783 1.00 11.97 192 ALA A CA 1
ATOM 1525 C C . ALA A 1 194 ? -10.666 17.092 30.325 1.00 11.71 192 ALA A C 1
ATOM 1526 O O . ALA A 1 194 ? -9.547 17.474 30.639 1.00 12.60 192 ALA A O 1
ATOM 1528 N N . GLU A 1 195 ? -11.511 17.835 29.612 1.00 12.30 193 GLU A N 1
ATOM 1529 C CA . GLU A 1 195 ? -11.134 19.161 29.119 1.00 12.78 193 GLU A CA 1
ATOM 1530 C C . GLU A 1 195 ? -11.148 20.188 30.237 1.00 13.33 193 GLU A C 1
ATOM 1531 O O . GLU A 1 195 ? -10.262 21.040 30.294 1.00 13.49 193 GLU A O 1
ATOM 1537 N N . LYS A 1 196 ? -12.147 20.107 31.117 1.00 13.90 194 LYS A N 1
ATOM 1538 C CA . LYS A 1 196 ? -12.145 20.914 32.340 1.00 14.91 194 LYS A CA 1
ATOM 1539 C C . LYS A 1 196 ? -10.837 20.671 33.097 1.00 15.36 194 LYS A C 1
ATOM 1540 O O . LYS A 1 196 ? -10.166 21.625 33.498 1.00 15.54 194 LYS A O 1
ATOM 1546 N N . LEU A 1 197 ? -10.460 19.398 33.262 1.00 15.70 195 LEU A N 1
ATOM 1547 C CA . LEU A 1 197 ? -9.203 19.052 33.925 1.00 16.65 195 LEU A CA 1
ATOM 1548 C C . LEU A 1 197 ? -7.994 19.590 33.170 1.00 17.60 195 LEU A C 1
ATOM 1549 O O . LEU A 1 197 ? -7.094 20.173 33.784 1.00 18.27 195 LEU A O 1
ATOM 1554 N N . SER A 1 198 ? -7.980 19.419 31.847 1.00 18.27 196 SER A N 1
ATOM 1555 C CA . SER A 1 198 ? -6.908 19.962 31.024 1.00 18.96 196 SER A CA 1
ATOM 1556 C C . SER A 1 198 ? -6.806 21.487 31.177 1.00 19.72 196 SER A C 1
ATOM 1557 O O . SER A 1 198 ? -5.712 22.019 31.231 1.00 19.47 196 SER A O 1
ATOM 1560 N N . GLY A 1 199 ? -7.955 22.159 31.254 1.00 20.64 197 GLY A N 1
ATOM 1561 C CA . GLY A 1 199 ? -8.007 23.614 31.409 1.00 22.18 197 GLY A CA 1
ATOM 1562 C C . GLY A 1 199 ? -7.514 24.116 32.751 1.00 23.30 197 GLY A C 1
ATOM 1563 O O . GLY A 1 199 ? -6.703 25.045 32.807 1.00 23.08 197 GLY A O 1
ATOM 1564 N N . LEU A 1 200 ? -7.991 23.491 33.831 1.00 24.31 198 LEU A N 1
ATOM 1565 C CA . LEU A 1 200 ? -7.712 23.967 35.188 1.00 25.78 198 LEU A CA 1
ATOM 1566 C C . LEU A 1 200 ? -6.273 23.702 35.619 1.00 26.48 198 LEU A C 1
ATOM 1567 O O . LEU A 1 200 ? -5.788 24.302 36.578 1.00 27.24 198 LEU A O 1
ATOM 1572 N N . LYS A 1 201 ? -5.596 22.819 34.891 1.00 27.24 199 LYS A N 1
ATOM 1573 C CA . LYS A 1 201 ? -4.215 22.462 35.196 1.00 28.19 199 LYS A CA 1
ATOM 1574 C C . LYS A 1 201 ? -3.254 23.613 34.952 1.00 28.49 199 LYS A C 1
ATOM 1575 O O . LYS A 1 201 ? -2.375 23.876 35.773 1.00 29.26 199 LYS A O 1
ATOM 1581 N N . HIS A 1 212 ? 2.369 5.803 23.476 1.00 28.37 210 HIS A N 1
ATOM 1582 C CA . HIS A 1 212 ? 3.704 6.004 22.896 1.00 28.12 210 HIS A CA 1
ATOM 1583 C C . HIS A 1 212 ? 4.024 5.040 21.745 1.00 27.39 210 HIS A C 1
ATOM 1584 O O . HIS A 1 212 ? 4.875 5.334 20.902 1.00 28.19 210 HIS A O 1
ATOM 1591 N N . TYR A 1 213 ? 3.387 3.875 21.718 1.00 25.48 211 TYR A N 1
ATOM 1592 C CA . TYR A 1 213 ? 3.427 3.080 20.505 1.00 23.81 211 TYR A CA 1
ATOM 1593 C C . TYR A 1 213 ? 2.348 3.625 19.570 1.00 21.20 211 TYR A C 1
ATOM 1594 O O . TYR A 1 213 ? 1.396 4.266 20.035 1.00 20.69 211 TYR A O 1
ATOM 1603 N N . PRO A 1 214 ? 2.509 3.408 18.252 1.00 19.27 212 PRO A N 1
ATOM 1604 C CA . PRO A 1 214 ? 1.488 3.884 17.323 1.00 17.54 212 PRO A CA 1
ATOM 1605 C C . PRO A 1 214 ? 0.118 3.263 17.601 1.00 15.85 212 PRO A C 1
ATOM 1606 O O . PRO A 1 214 ? 0.023 2.142 18.125 1.00 14.73 212 PRO A O 1
ATOM 1610 N N . ILE A 1 215 ? -0.923 4.008 17.252 1.00 12.99 213 ILE A N 1
ATOM 1611 C CA . ILE A 1 215 ? -2.299 3.542 17.331 1.00 11.67 213 ILE A CA 1
ATOM 1612 C C . ILE A 1 215 ? -2.762 3.327 15.897 1.00 10.51 213 ILE A C 1
ATOM 1613 O O . ILE A 1 215 ? -2.686 4.242 15.085 1.00 9.61 213 ILE A O 1
ATOM 1618 N N A TYR A 1 216 ? -3.200 2.106 15.581 0.50 9.73 214 TYR A N 1
ATOM 1619 N N B TYR A 1 216 ? -3.262 2.133 15.593 0.50 10.05 214 TYR A N 1
ATOM 1620 C CA A TYR A 1 216 ? -3.710 1.801 14.248 0.50 9.00 214 TYR A CA 1
ATOM 1621 C CA B TYR A 1 216 ? -3.692 1.839 14.233 0.50 9.51 214 TYR A CA 1
ATOM 1622 C C A TYR A 1 216 ? -5.022 2.537 14.009 0.50 8.72 214 TYR A C 1
ATOM 1623 C C B TYR A 1 216 ? -5.051 2.441 13.922 0.50 9.05 214 TYR A C 1
ATOM 1624 O O A TYR A 1 216 ? -5.981 2.340 14.755 0.50 8.42 214 TYR A O 1
ATOM 1625 O O B TYR A 1 216 ? -6.057 2.066 14.527 0.50 8.60 214 TYR A O 1
ATOM 1642 N N . VAL A 1 217 ? -5.067 3.377 12.974 1.00 8.39 215 VAL A N 1
ATOM 1643 C CA . VAL A 1 217 ? -6.311 4.051 12.593 1.00 8.54 215 VAL A CA 1
ATOM 1644 C C . VAL A 1 217 ? -7.388 3.026 12.146 1.00 8.54 215 VAL A C 1
ATOM 1645 O O . VAL A 1 217 ? -8.554 3.158 12.538 1.00 9.01 215 VAL A O 1
ATOM 1649 N N . PRO A 1 218 ? -7.012 2.014 11.333 1.00 8.82 216 PRO A N 1
ATOM 1650 C CA . PRO A 1 218 ? -8.029 1.018 10.930 1.00 9.26 216 PRO A CA 1
ATOM 1651 C C . PRO A 1 218 ? -8.734 0.316 12.089 1.00 9.01 216 PRO A C 1
ATOM 1652 O O . PRO A 1 218 ? -9.851 -0.186 11.907 1.00 9.55 216 PRO A O 1
ATOM 1656 N N . LEU A 1 219 ? -8.099 0.277 13.262 1.00 9.24 217 LEU A N 1
ATOM 1657 C CA . LEU A 1 219 ? -8.686 -0.387 14.432 1.00 9.67 217 LEU A CA 1
ATOM 1658 C C . LEU A 1 219 ? -9.658 0.484 15.229 1.00 9.69 217 LEU A C 1
ATOM 1659 O O . LEU A 1 219 ? -10.368 -0.008 16.115 1.00 9.09 217 LEU A O 1
ATOM 1664 N N . LEU A 1 220 ? -9.659 1.783 14.954 1.00 9.59 218 LEU A N 1
ATOM 1665 C CA . LEU A 1 220 ? -10.572 2.687 15.645 1.00 10.05 218 LEU A CA 1
ATOM 1666 C C . LEU A 1 220 ? -11.983 2.552 15.097 1.00 10.74 218 LEU A C 1
ATOM 1667 O O . LEU A 1 220 ? -12.154 2.212 13.921 1.00 10.79 218 LEU A O 1
ATOM 1672 N N . PRO A 1 221 ? -12.996 2.806 15.948 1.00 11.17 219 PRO A N 1
ATOM 1673 C CA . PRO A 1 221 ? -14.362 2.765 15.434 1.00 11.77 219 PRO A CA 1
ATOM 1674 C C . PRO A 1 221 ? -14.580 3.803 14.332 1.00 11.88 219 PRO A C 1
ATOM 1675 O O . PRO A 1 221 ? -13.964 4.877 14.343 1.00 11.40 219 PRO A O 1
ATOM 1679 N N . ASP A 1 222 ? -15.444 3.455 13.387 1.00 12.80 220 ASP A N 1
ATOM 1680 C CA . ASP A 1 222 ? -15.787 4.320 12.261 1.00 13.59 220 ASP A CA 1
ATOM 1681 C C . ASP A 1 222 ? -16.104 5.755 12.680 1.00 13.04 220 ASP A C 1
ATOM 1682 O O . ASP A 1 222 ? -15.590 6.701 12.076 1.00 12.94 220 ASP A O 1
ATOM 1687 N N . ALA A 1 223 ? -16.918 5.917 13.725 1.00 13.21 221 ALA A N 1
ATOM 1688 C CA . ALA A 1 223 ? -17.268 7.255 14.219 1.00 12.93 221 ALA A CA 1
ATOM 1689 C C . ALA A 1 223 ? -16.035 8.059 14.663 1.00 12.40 221 ALA A C 1
ATOM 1690 O O . ALA A 1 223 ? -15.946 9.267 14.407 1.00 12.95 221 ALA A O 1
ATOM 1692 N N . ALA A 1 224 ? -15.077 7.386 15.309 1.00 11.34 222 ALA A N 1
ATOM 1693 C CA . ALA A 1 224 ? -13.842 8.043 15.710 1.00 10.50 222 ALA A CA 1
ATOM 1694 C C . ALA A 1 224 ? -13.017 8.417 14.491 1.00 9.88 222 ALA A C 1
ATOM 1695 O O . ALA A 1 224 ? -12.503 9.520 14.428 1.00 10.07 222 ALA A O 1
ATOM 1697 N N . GLN A 1 225 ? -12.899 7.497 13.527 1.00 9.35 223 GLN A N 1
ATOM 1698 C CA . GLN A 1 225 ? -12.196 7.808 12.279 1.00 10.18 223 GLN A CA 1
ATOM 1699 C C . GLN A 1 225 ? -12.813 9.025 11.590 1.00 10.26 223 GLN A C 1
ATOM 1700 O O . GLN A 1 225 ? -12.101 9.967 11.201 1.00 10.92 223 GLN A O 1
ATOM 1706 N N . GLU A 1 226 ? -14.138 9.027 11.485 1.00 11.49 224 GLU A N 1
ATOM 1707 C CA . GLU A 1 226 ? -14.851 10.137 10.854 1.00 12.79 224 GLU A CA 1
ATOM 1708 C C . GLU A 1 226 ? -14.599 11.459 11.572 1.00 12.47 224 GLU A C 1
ATOM 1709 O O . GLU A 1 226 ? -14.506 12.506 10.926 1.00 13.17 224 GLU A O 1
ATOM 1715 N N . SER A 1 227 ? -14.425 11.403 12.892 1.00 11.68 225 SER A N 1
ATOM 1716 C CA . SER A 1 227 ? -14.208 12.602 13.697 1.00 11.77 225 SER A CA 1
ATOM 1717 C C . SER A 1 227 ? -12.789 13.205 13.589 1.00 11.30 225 SER A C 1
ATOM 1718 O O . SER A 1 227 ? -12.576 14.368 13.942 1.00 11.01 225 SER A O 1
ATOM 1729 N N . GLY A 1 229 ? -9.811 15.224 12.542 1.00 10.77 227 GLY A N 1
ATOM 1730 C CA . GLY A 1 229 ? -9.669 16.436 11.747 1.00 11.44 227 GLY A CA 1
ATOM 1731 C C . GLY A 1 229 ? -10.947 17.254 11.599 1.00 12.60 227 GLY A C 1
ATOM 1732 O O . GLY A 1 229 ? -10.948 18.265 10.888 1.00 13.11 227 GLY A O 1
ATOM 1733 N N A GLN A 1 230 ? -12.022 16.830 12.260 0.50 12.38 228 GLN A N 1
ATOM 1734 N N B GLN A 1 230 ? -12.016 16.837 12.282 0.50 12.43 228 GLN A N 1
ATOM 1735 C CA A GLN A 1 230 ? -13.263 17.606 12.243 0.50 12.88 228 GLN A CA 1
ATOM 1736 C CA B GLN A 1 230 ? -13.315 17.534 12.267 0.50 13.06 228 GLN A CA 1
ATOM 1737 C C A GLN A 1 230 ? -13.213 18.664 13.333 0.50 12.73 228 GLN A C 1
ATOM 1738 C C B GLN A 1 230 ? -13.320 18.598 13.378 0.50 12.81 228 GLN A C 1
ATOM 1739 O O A GLN A 1 230 ? -12.530 18.495 14.337 0.50 12.34 228 GLN A O 1
ATOM 1740 O O B GLN A 1 230 ? -12.754 18.369 14.443 0.50 12.28 228 GLN A O 1
ATOM 1751 N N . VAL A 1 231 ? -13.949 19.752 13.140 1.00 13.38 229 VAL A N 1
ATOM 1752 C CA . VAL A 1 231 ? -13.958 20.834 14.153 1.00 13.46 229 VAL A CA 1
ATOM 1753 C C . VAL A 1 231 ? -15.279 20.875 14.919 1.00 12.83 229 VAL A C 1
ATOM 1754 O O . VAL A 1 231 ? -16.307 20.384 14.440 1.00 14.29 229 VAL A O 1
ATOM 1758 N N . HIS A 1 232 ? -15.252 21.439 16.122 1.00 12.27 230 HIS A N 1
ATOM 1759 C CA . HIS A 1 232 ? -16.519 21.729 16.789 1.00 11.48 230 HIS A CA 1
ATOM 1760 C C . HIS A 1 232 ? -17.313 22.680 15.884 1.00 10.56 230 HIS A C 1
ATOM 1761 O O . HIS A 1 232 ? -16.715 23.583 15.268 1.00 10.77 230 HIS A O 1
ATOM 1768 N N . PRO A 1 233 ? -18.641 22.472 15.762 1.00 10.09 231 PRO A N 1
ATOM 1769 C CA . PRO A 1 233 ? -19.452 23.362 14.917 1.00 9.22 231 PRO A CA 1
ATOM 1770 C C . PRO A 1 233 ? -19.220 24.850 15.229 1.00 8.99 231 PRO A C 1
ATOM 1771 O O . PRO A 1 233 ? -19.249 25.695 14.318 1.00 8.41 231 PRO A O 1
ATOM 1775 N N . ARG A 1 234 ? -18.964 25.158 16.498 1.00 8.90 232 ARG A N 1
ATOM 1776 C CA . ARG A 1 234 ? -18.789 26.549 16.918 1.00 9.85 232 ARG A CA 1
ATOM 1777 C C . ARG A 1 234 ? -17.428 27.112 16.537 1.00 9.93 232 ARG A C 1
ATOM 1778 O O . ARG A 1 234 ? -17.202 28.334 16.660 1.00 10.70 232 ARG A O 1
ATOM 1786 N N . ALA A 1 235 ? -16.545 26.221 16.084 1.00 9.45 233 ALA A N 1
ATOM 1787 C CA . ALA A 1 235 ? -15.190 26.562 15.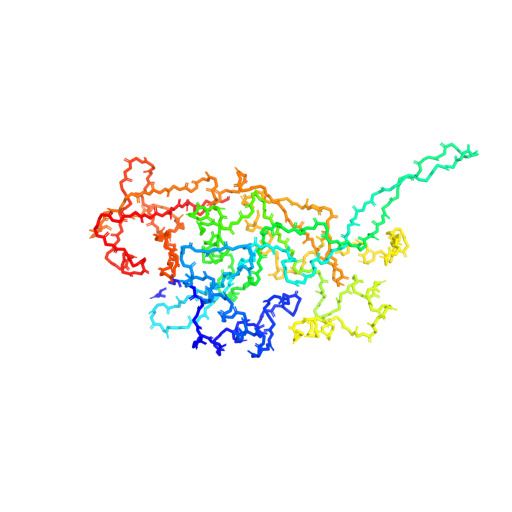662 1.00 9.72 233 ALA A CA 1
ATOM 1788 C C . ALA A 1 235 ? -15.026 26.611 14.140 1.00 9.71 233 ALA A C 1
ATOM 1789 O O . ALA A 1 235 ? -13.938 26.907 13.638 1.00 9.83 233 ALA A O 1
ATOM 1791 N N . GLN A 1 236 ? -16.094 26.327 13.397 1.00 9.66 234 GLN A N 1
ATOM 1792 C CA . GLN A 1 236 ? -16.018 26.442 11.945 1.00 10.48 234 GLN A CA 1
ATOM 1793 C C . GLN A 1 236 ? -15.639 27.876 11.530 1.00 10.78 234 GLN A C 1
ATOM 1794 O O . GLN A 1 236 ? -14.877 28.073 10.587 1.00 10.55 234 GLN A O 1
ATOM 1800 N N . ILE A 1 237 ? -16.155 28.866 12.262 1.00 11.41 235 ILE A N 1
ATOM 1801 C CA . ILE A 1 237 ? -15.849 30.269 12.004 1.00 12.50 235 ILE A CA 1
ATOM 1802 C C . ILE A 1 237 ? -14.337 30.492 12.069 1.00 11.68 235 ILE A C 1
ATOM 1803 O O . ILE A 1 237 ? -13.732 31.116 11.179 1.00 11.27 235 ILE A O 1
ATOM 1808 N N . THR A 1 238 ? -13.737 29.937 13.115 1.00 11.05 236 THR A N 1
ATOM 1809 C CA . THR A 1 238 ? -12.317 30.085 13.391 1.00 11.54 236 THR A CA 1
ATOM 1810 C C . THR A 1 238 ? -11.489 29.469 12.259 1.00 10.95 236 THR A C 1
ATOM 1811 O O . THR A 1 238 ? -10.532 30.089 11.758 1.00 11.04 236 THR A O 1
ATOM 1815 N N . PHE A 1 239 ? -11.876 28.255 11.865 1.00 9.95 237 PHE A N 1
ATOM 1816 C CA . PHE A 1 239 ? -11.253 27.505 10.780 1.00 9.38 237 PHE A CA 1
ATOM 1817 C C . PHE A 1 239 ? -11.344 28.286 9.456 1.00 9.85 237 PHE A C 1
ATOM 1818 O O . PHE A 1 239 ? -10.341 28.465 8.738 1.00 9.22 237 PHE A O 1
ATOM 1826 N N . ASP A 1 240 ? -12.541 28.781 9.154 1.00 9.17 238 ASP A N 1
ATOM 1827 C CA . ASP A 1 240 ? -12.790 29.465 7.887 1.00 9.60 238 ASP A CA 1
ATOM 1828 C C . ASP A 1 240 ? -11.999 30.771 7.748 1.00 9.22 238 ASP A C 1
ATOM 1829 O O . ASP A 1 240 ? -11.481 31.067 6.669 1.00 8.71 238 ASP A O 1
ATOM 1834 N N . ILE A 1 241 ? -11.886 31.528 8.845 1.00 9.05 239 ILE A N 1
ATOM 1835 C CA . ILE A 1 241 ? -11.087 32.771 8.845 1.00 8.91 239 ILE A CA 1
ATOM 1836 C C . ILE A 1 241 ? -9.658 32.431 8.432 1.00 8.99 239 ILE A C 1
ATOM 1837 O O . ILE A 1 241 ? -9.051 33.115 7.619 1.00 8.93 239 ILE A O 1
ATOM 1842 N N . LEU A 1 242 ? -9.139 31.341 8.987 1.00 8.34 240 LEU A N 1
ATOM 1843 C CA . LEU A 1 242 ? -7.749 30.947 8.754 1.00 9.49 240 LEU A CA 1
ATOM 1844 C C . LEU A 1 242 ? -7.537 30.351 7.366 1.00 9.55 240 LEU A C 1
ATOM 1845 O O . LEU A 1 242 ? -6.482 30.552 6.741 1.00 9.48 240 LEU A O 1
ATOM 1858 N N . ARG A 1 244 ? -9.081 31.375 4.722 1.00 9.57 242 ARG A N 1
ATOM 1859 C CA . ARG A 1 244 ? -9.005 32.548 3.844 1.00 9.56 242 ARG A CA 1
ATOM 1860 C C . ARG A 1 244 ? -7.653 33.256 3.960 1.00 9.58 242 ARG A C 1
ATOM 1861 O O . ARG A 1 244 ? -7.206 33.915 3.012 1.00 9.84 242 ARG A O 1
ATOM 1869 N N . GLU A 1 245 ? -7.020 33.100 5.125 1.00 8.32 243 GLU A N 1
ATOM 1870 C CA . GLU A 1 245 ? -5.680 33.646 5.411 1.00 8.90 243 GLU A CA 1
ATOM 1871 C C . GLU A 1 245 ? -4.558 32.864 4.727 1.00 9.02 243 GLU A C 1
ATOM 1872 O O . GLU A 1 245 ? -3.420 33.350 4.624 1.00 9.64 243 GLU A O 1
ATOM 1878 N N . GLY A 1 246 ? -4.873 31.648 4.293 1.00 8.72 244 GLY A N 1
ATOM 1879 C CA . GLY A 1 246 ? -3.896 30.795 3.600 1.00 9.38 244 GLY A CA 1
ATOM 1880 C C . GLY A 1 246 ? -3.363 29.627 4.396 1.00 9.47 244 GLY A C 1
ATOM 1881 O O . GLY A 1 246 ? -2.417 28.956 3.956 1.00 9.16 244 GLY A O 1
ATOM 1882 N N . PHE A 1 247 ? -3.956 29.377 5.564 1.00 9.03 245 PHE A N 1
ATOM 1883 C CA . PHE A 1 247 ? -3.609 28.193 6.363 1.00 9.89 245 PHE A CA 1
ATOM 1884 C C . PHE A 1 247 ? -4.140 26.918 5.692 1.00 11.00 245 PHE A C 1
ATOM 1885 O O . PHE A 1 247 ? -5.162 26.942 5.004 1.00 11.21 245 PHE A O 1
ATOM 1893 N N . GLU A 1 248 ? -3.433 25.813 5.900 1.00 11.31 246 GLU A N 1
ATOM 1894 C CA . GLU A 1 248 ? -3.874 24.513 5.398 1.00 12.99 246 GLU A CA 1
ATOM 1895 C C . GLU A 1 248 ? -3.746 23.490 6.507 1.00 12.42 246 GLU A C 1
ATOM 1896 O O . GLU A 1 248 ? -2.946 23.666 7.438 1.00 12.75 246 GLU A O 1
ATOM 1902 N N . THR A 1 249 ? -4.535 22.423 6.420 1.00 13.12 247 THR A N 1
ATOM 1903 C CA . THR A 1 249 ? -4.474 21.384 7.447 1.00 13.53 247 THR A CA 1
ATOM 1904 C C . THR A 1 249 ? -3.148 20.634 7.327 1.00 13.19 247 THR A C 1
ATOM 1905 O O . THR A 1 249 ? -2.668 20.353 6.216 1.00 13.52 247 THR A O 1
ATOM 1909 N N A ASP A 1 250 ? -2.583 20.320 8.492 0.50 12.90 248 ASP A N 1
ATOM 1910 N N B ASP A 1 250 ? -2.503 20.342 8.444 0.50 12.99 248 ASP A N 1
ATOM 1911 C CA A ASP A 1 250 ? -1.331 19.583 8.648 0.50 12.60 248 ASP A CA 1
ATOM 1912 C CA B ASP A 1 250 ? -1.354 19.455 8.358 0.50 12.77 248 ASP A CA 1
ATOM 1913 C C A ASP A 1 250 ? -1.658 18.213 9.252 0.50 12.31 248 ASP A C 1
ATOM 1914 C C B ASP A 1 250 ? -1.741 18.070 8.864 0.50 12.50 248 ASP A C 1
ATOM 1915 O O A ASP A 1 250 ? 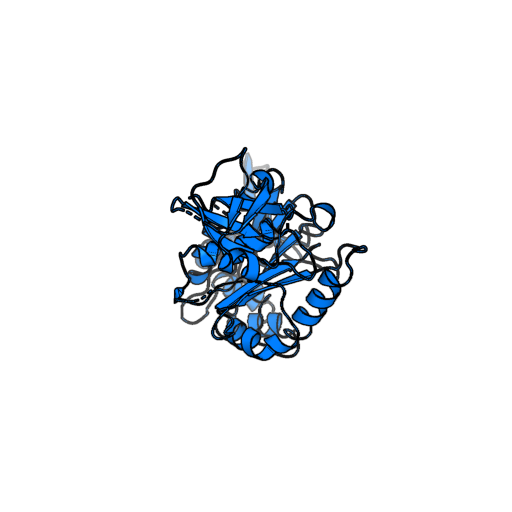-2.727 18.048 9.830 0.50 12.50 248 ASP A O 1
ATOM 1916 O O B ASP A 1 250 ? -2.930 17.748 8.978 0.50 12.64 248 ASP A O 1
ATOM 1925 N N . ASN A 1 251 ? -0.747 17.242 9.145 1.00 12.04 249 ASN A N 1
ATOM 1926 C CA . ASN A 1 251 ? -1.041 15.875 9.591 1.00 12.03 249 ASN A CA 1
ATOM 1927 C C . ASN A 1 251 ? -0.894 15.663 11.099 1.00 11.57 249 ASN A C 1
ATOM 1928 O O . ASN A 1 251 ? -0.371 14.634 11.541 1.00 12.38 249 ASN A O 1
ATOM 1933 N N . TYR A 1 252 ? -1.373 16.635 11.879 1.00 10.57 250 TYR A N 1
ATOM 1934 C CA . TYR A 1 252 ? -1.381 16.538 13.342 1.00 10.00 250 TYR A CA 1
ATOM 1935 C C . TYR A 1 252 ? -2.769 16.803 13.872 1.00 10.19 250 TYR A C 1
ATOM 1936 O O . TYR A 1 252 ? -3.455 17.694 13.392 1.00 9.99 250 TYR A O 1
ATOM 1945 N N . ILE A 1 253 ? -3.175 16.028 14.870 1.00 9.79 251 ILE A N 1
ATOM 1946 C CA . ILE A 1 253 ? -4.490 16.215 15.479 1.00 9.34 251 ILE A CA 1
ATOM 1947 C C . ILE A 1 253 ? -4.397 16.218 17.011 1.00 8.91 251 ILE A C 1
ATOM 1948 O O . ILE A 1 253 ? -3.438 15.716 17.600 1.00 9.50 251 ILE A O 1
ATOM 1953 N N . ASP A 1 254 ? -5.395 16.826 17.647 1.00 9.05 252 ASP A N 1
ATOM 1954 C CA . ASP A 1 254 ? -5.432 16.970 19.105 1.00 9.42 252 ASP A CA 1
ATOM 1955 C C . ASP A 1 254 ? -5.497 15.596 19.804 1.00 8.87 252 ASP A C 1
ATOM 1956 O O . ASP A 1 254 ? -6.221 14.702 19.368 1.00 8.72 252 ASP A O 1
ATOM 1961 N N . ILE A 1 255 ? -4.732 15.439 20.879 1.00 8.81 253 ILE A N 1
ATOM 1962 C CA . ILE A 1 255 ? -4.660 14.135 21.560 1.00 9.12 253 ILE A CA 1
ATOM 1963 C C . ILE A 1 255 ? -5.940 13.775 22.329 1.00 9.07 253 ILE A C 1
ATOM 1964 O O . ILE A 1 255 ? -6.165 12.591 22.617 1.00 9.29 253 ILE A O 1
ATOM 1969 N N . PHE A 1 256 ? -6.775 14.774 22.643 1.00 8.97 254 PHE A N 1
ATOM 1970 C CA . PHE A 1 256 ? -8.057 14.519 23.343 1.00 9.54 254 PHE A CA 1
ATOM 1971 C C . PHE A 1 256 ? -9.182 14.280 22.352 1.00 8.98 254 PHE A C 1
ATOM 1972 O O . PHE A 1 256 ? -9.886 13.282 22.438 1.00 8.15 254 PHE A O 1
ATOM 1980 N N . ASP A 1 257 ? -9.371 15.224 21.427 1.00 8.42 255 ASP A N 1
ATOM 1981 C CA . ASP A 1 257 ? -10.577 15.208 20.595 1.00 8.40 255 ASP A CA 1
ATOM 1982 C C . ASP A 1 257 ? -10.324 15.031 19.093 1.00 8.44 255 ASP A C 1
ATOM 1983 O O . ASP A 1 257 ? -11.270 14.993 18.308 1.00 8.64 255 ASP A O 1
ATOM 1988 N N . GLY A 1 258 ? -9.056 14.936 18.704 1.00 8.15 256 GLY A N 1
ATOM 1989 C CA . GLY A 1 258 ? -8.719 14.720 17.296 1.00 7.82 256 GLY A CA 1
ATOM 1990 C C . GLY A 1 258 ? -9.007 15.877 16.355 1.00 8.00 256 GLY A C 1
ATOM 1991 O O . GLY A 1 258 ? -9.019 15.692 15.129 1.00 8.35 256 GLY A O 1
ATOM 1992 N N . GLY A 1 259 ? -9.170 17.081 16.912 1.00 8.10 257 GLY A N 1
ATOM 1993 C CA . GLY A 1 259 ? -9.359 18.291 16.099 1.00 8.77 257 GLY A CA 1
ATOM 1994 C C . GLY A 1 259 ? -8.130 18.559 15.243 1.00 8.44 257 GLY A C 1
ATOM 1995 O O . GLY A 1 259 ? -7.013 18.141 15.594 1.00 9.68 257 GLY A O 1
ATOM 1996 N N . PRO A 1 260 ? -8.323 19.251 14.112 1.00 9.40 258 PRO A N 1
ATOM 1997 C CA . PRO A 1 260 ? -7.244 19.443 13.159 1.00 8.91 258 PRO A CA 1
ATOM 1998 C C . PRO A 1 260 ? -6.266 20.525 13.590 1.00 9.45 258 PRO A C 1
ATOM 1999 O O . PRO A 1 260 ? -6.611 21.422 14.377 1.00 10.24 258 PRO A O 1
ATOM 2003 N N . THR A 1 261 ? -5.053 20.430 13.067 1.00 9.09 259 THR A N 1
ATOM 2004 C CA . THR A 1 261 ? -4.066 21.468 13.256 1.00 9.73 259 THR A CA 1
ATOM 2005 C C . THR A 1 261 ? -3.871 22.118 11.895 1.00 10.09 259 THR A C 1
ATOM 2006 O O . THR A 1 261 ? -3.731 21.412 10.888 1.00 10.36 259 THR A O 1
ATOM 2010 N N . LEU A 1 262 ? -3.894 23.447 11.871 1.00 10.00 260 LEU A N 1
ATOM 2011 C CA . LEU A 1 262 ? -3.626 24.208 10.645 1.00 9.91 260 LEU A CA 1
ATOM 2012 C C . LEU A 1 262 ? -2.242 24.831 10.704 1.00 10.41 260 LEU A C 1
ATOM 2013 O O . LEU A 1 262 ? -1.696 25.084 11.795 1.00 10.54 260 LEU A O 1
ATOM 2018 N N . HIS A 1 263 ? -1.677 25.105 9.531 1.00 9.68 261 HIS A N 1
ATOM 2019 C CA . HIS A 1 263 ? -0.333 25.660 9.463 1.00 10.77 261 HIS A CA 1
ATOM 2020 C C . HIS A 1 263 ? -0.174 26.561 8.256 1.00 9.80 261 HIS A C 1
ATOM 2021 O O . HIS A 1 263 ? -0.803 26.344 7.210 1.00 8.92 261 HIS A O 1
ATOM 2028 N N . ALA A 1 264 ? 0.674 27.568 8.407 1.00 9.61 262 ALA A N 1
ATOM 2029 C CA . ALA A 1 264 ? 1.108 28.392 7.274 1.00 8.88 262 ALA A CA 1
ATOM 2030 C C . ALA A 1 264 ? 2.440 29.056 7.596 1.00 9.23 262 ALA A C 1
ATOM 2031 O O . ALA A 1 264 ? 2.724 29.359 8.757 1.00 9.40 262 ALA A O 1
ATOM 2033 N N . ARG A 1 265 ? 3.235 29.315 6.560 1.00 8.78 263 ARG A N 1
ATOM 2034 C CA . ARG A 1 265 ? 4.417 30.168 6.722 1.00 9.89 263 ARG A CA 1
ATOM 2035 C C . ARG A 1 265 ? 3.990 31.620 6.788 1.00 9.14 263 ARG A C 1
ATOM 2036 O O . ARG A 1 265 ? 3.036 32.014 6.110 1.00 8.61 263 ARG A O 1
ATOM 2044 N N . THR A 1 266 ? 4.692 32.429 7.577 1.00 9.27 264 THR A N 1
ATOM 2045 C CA . THR A 1 266 ? 4.338 33.863 7.667 1.00 9.27 264 THR A CA 1
ATOM 2046 C C . THR A 1 266 ? 4.369 34.561 6.305 1.00 9.37 264 THR A C 1
ATOM 2047 O O . THR A 1 266 ? 3.563 35.444 6.050 1.00 10.54 264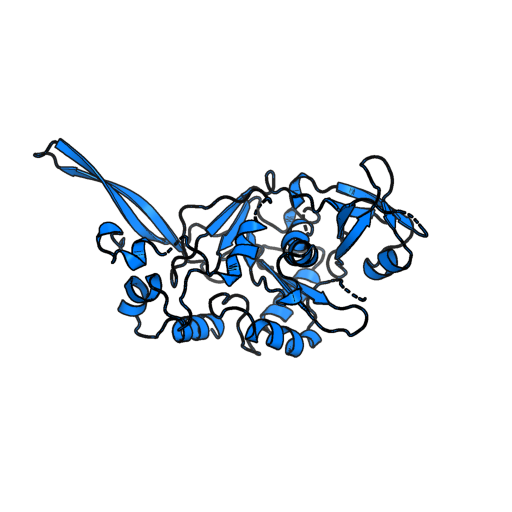 THR A O 1
ATOM 2051 N N . SER A 1 267 ? 5.276 34.133 5.422 1.00 9.13 265 SER A N 1
ATOM 2052 C CA . SER A 1 267 ? 5.377 34.688 4.066 1.00 9.73 265 SER A CA 1
ATOM 2053 C C . SER A 1 267 ? 4.118 34.433 3.224 1.00 9.74 265 SER A C 1
ATOM 2054 O O . SER A 1 267 ? 3.926 35.078 2.197 1.00 10.37 265 SER A O 1
ATOM 2057 N N . GLY A 1 268 ? 3.295 33.478 3.656 1.00 9.12 266 GLY A N 1
ATOM 2058 C CA . GLY A 1 268 ? 2.084 33.074 2.928 1.00 9.22 266 GLY A CA 1
ATOM 2059 C C . GLY A 1 268 ? 0.782 33.302 3.679 1.00 9.10 266 GLY A C 1
ATOM 2060 O O . GLY A 1 268 ? -0.265 32.780 3.274 1.00 9.73 266 GLY A O 1
ATOM 2061 N N . ILE A 1 269 ? 0.844 34.089 4.753 1.00 8.48 267 ILE A N 1
ATOM 2062 C CA . ILE A 1 269 ? -0.346 34.423 5.536 1.00 8.15 267 ILE A CA 1
ATOM 2063 C C . ILE A 1 269 ? -0.832 35.793 5.075 1.00 8.03 267 ILE A C 1
ATOM 2064 O O . ILE A 1 269 ? -0.092 36.770 5.168 1.00 8.43 267 ILE A O 1
ATOM 2069 N N . ARG A 1 270 ? -2.066 35.853 4.581 1.00 7.92 268 ARG A N 1
ATOM 2070 C CA . ARG A 1 270 ? -2.567 37.080 3.928 1.00 8.19 268 ARG A CA 1
ATOM 2071 C C . ARG A 1 270 ? -2.381 38.340 4.762 1.00 7.87 268 ARG A C 1
ATOM 2072 O O . ARG A 1 270 ? -1.877 39.336 4.255 1.00 8.54 268 ARG A O 1
ATOM 2080 N N . SER A 1 271 ? -2.802 38.293 6.034 1.00 7.55 269 SER A N 1
ATOM 2081 C CA . SER A 1 271 ? -2.800 39.485 6.880 1.00 7.74 269 SER A CA 1
ATOM 2082 C C . SER A 1 271 ? -1.399 39.859 7.396 1.00 8.08 269 SER A C 1
ATOM 2083 O O . SER A 1 271 ? -1.203 40.928 7.971 1.00 8.88 269 SER A O 1
ATOM 2086 N N . ILE A 1 272 ? -0.427 38.976 7.176 1.00 8.00 270 ILE A N 1
ATOM 2087 C CA . ILE A 1 272 ? 0.970 39.348 7.371 1.00 8.42 270 ILE A CA 1
ATOM 2088 C C . ILE A 1 272 ? 1.544 39.839 6.042 1.00 8.59 270 ILE A C 1
ATOM 2089 O O . ILE A 1 272 ? 1.913 41.005 5.920 1.00 8.99 270 ILE A O 1
ATOM 2094 N N . ALA A 1 273 ? 1.573 38.951 5.049 1.00 7.71 271 ALA A N 1
ATOM 2095 C CA . ALA A 1 273 ? 2.250 39.225 3.780 1.00 8.25 271 ALA A CA 1
ATOM 2096 C C . ALA A 1 273 ? 1.684 40.414 2.999 1.00 8.81 271 ALA A C 1
ATOM 2097 O O . ALA A 1 273 ? 2.436 41.087 2.274 1.00 8.65 271 ALA A O 1
ATOM 2099 N N . GLN A 1 274 ? 0.371 40.637 3.112 1.00 8.55 272 GLN A N 1
ATOM 2100 C CA . GLN A 1 274 ? -0.290 41.707 2.336 1.00 9.07 272 GLN A CA 1
ATOM 2101 C C . GLN A 1 274 ? -0.518 42.994 3.139 1.00 8.94 272 GLN A C 1
ATOM 2102 O O . GLN A 1 274 ? -1.031 43.974 2.604 1.00 8.91 272 GLN A O 1
ATOM 2108 N N . SER A 1 275 ? -0.131 42.982 4.410 1.00 8.95 273 SER A N 1
ATOM 2109 C CA . SER A 1 275 ? -0.289 44.160 5.258 1.00 8.87 273 SER A CA 1
ATOM 2110 C C . SER A 1 275 ? 0.732 45.233 4.866 1.00 9.16 273 SER A C 1
ATOM 2111 O O . SER A 1 275 ? 1.829 44.925 4.356 1.00 8.52 273 SER A O 1
ATOM 2114 N N . ARG A 1 276 ? 0.361 46.486 5.099 1.00 8.74 274 ARG A N 1
ATOM 2115 C CA . ARG A 1 276 ? 1.190 47.633 4.722 1.00 8.99 274 ARG A CA 1
ATOM 2116 C C . ARG A 1 276 ? 1.270 48.651 5.843 1.00 9.24 274 ARG A C 1
ATOM 2117 O O . ARG A 1 276 ? 0.298 48.864 6.564 1.00 8.99 274 ARG A O 1
ATOM 2125 N N . VAL A 1 277 ? 2.430 49.295 5.968 1.00 9.59 275 VAL A N 1
ATOM 2126 C CA . VAL A 1 277 ? 2.629 50.390 6.918 1.00 10.42 275 VAL A CA 1
ATOM 2127 C C . VAL A 1 277 ? 2.498 51.708 6.154 1.00 10.40 275 VAL A C 1
ATOM 2128 O O . VAL A 1 277 ? 3.217 51.957 5.157 1.00 10.78 275 VAL A O 1
ATOM 2132 N N . VAL A 1 278 ? 1.587 52.552 6.629 1.00 10.32 276 VAL A N 1
ATOM 2133 C CA . VAL A 1 278 ? 1.133 53.719 5.889 1.00 10.51 276 VAL A CA 1
ATOM 2134 C C . VAL A 1 278 ? 1.027 54.926 6.833 1.00 10.85 276 VAL A C 1
ATOM 2135 O O . VAL A 1 278 ? 0.565 54.775 7.970 1.00 10.32 276 VAL A O 1
ATOM 2139 N N . PRO A 1 279 ? 1.460 56.125 6.376 1.00 11.33 277 PRO A N 1
ATOM 2140 C CA . PRO A 1 279 ? 1.280 57.292 7.243 1.00 11.85 277 PRO A CA 1
ATOM 2141 C C . PRO A 1 279 ? -0.196 57.667 7.336 1.00 12.42 277 PRO A C 1
ATOM 2142 O O . PRO A 1 279 ? -0.993 57.289 6.468 1.00 12.63 277 PRO A O 1
ATOM 2146 N N . VAL A 1 280 ? -0.553 58.389 8.391 1.00 12.85 278 VAL A N 1
ATOM 2147 C CA . VAL A 1 280 ? -1.938 58.792 8.598 1.00 13.03 278 VAL A CA 1
ATOM 2148 C C . VAL A 1 280 ? -2.151 60.274 8.304 1.00 13.85 278 VAL A C 1
ATOM 2149 O O . VAL A 1 280 ? -1.208 61.076 8.330 1.00 14.21 278 VAL A O 1
ATOM 2153 N N . LYS A 1 281 ? -3.394 60.623 8.003 1.00 14.59 279 LYS A N 1
ATOM 2154 C CA . LYS A 1 281 ? -3.818 62.016 8.045 1.00 16.07 279 LYS A CA 1
ATOM 2155 C C . LYS A 1 281 ? -5.166 62.095 8.757 1.00 16.30 279 LYS A C 1
ATOM 2156 O O . LYS A 1 281 ? -6.136 61.425 8.384 1.00 16.12 279 LYS A O 1
ATOM 2162 N N . ILE A 1 282 ? -5.195 62.890 9.820 1.00 16.84 280 ILE A N 1
ATOM 2163 C CA . ILE A 1 282 ? -6.289 62.845 10.778 1.00 17.89 280 ILE A CA 1
ATOM 2164 C C . ILE A 1 282 ? -7.181 64.070 10.643 1.00 19.26 280 ILE A C 1
ATOM 2165 O O . ILE A 1 282 ? -6.685 65.179 10.471 1.00 19.12 280 ILE A O 1
ATOM 2170 N N . GLY A 1 283 ? -8.494 63.857 10.707 1.00 21.02 281 GLY A N 1
ATOM 2171 C CA . GLY A 1 283 ? -9.453 64.966 10.708 1.00 23.36 281 GLY A CA 1
ATOM 2172 C C . GLY A 1 283 ? -10.663 64.814 9.802 1.00 25.16 281 GLY A C 1
ATOM 2173 O O . GLY A 1 283 ? -11.627 65.570 9.931 1.00 25.92 281 GLY A O 1
ATOM 2174 N N . GLU A 1 284 ? -10.615 63.847 8.885 1.00 26.83 282 GLU A N 1
ATOM 2175 C CA . GLU A 1 284 ? -11.708 63.607 7.926 1.00 27.97 282 GLU A CA 1
ATOM 2176 C C . GLU A 1 284 ? -11.623 62.217 7.290 1.00 28.30 282 GLU A C 1
ATOM 2177 O O . GLU A 1 284 ? -11.890 61.199 7.936 1.00 28.77 282 GLU A O 1
ATOM 2183 N N . LYS A 1 287 ? -14.815 59.357 4.244 1.00 28.42 285 LYS A N 1
ATOM 2184 C CA . LYS A 1 287 ? -15.367 58.725 3.049 1.00 28.25 285 LYS A CA 1
ATOM 2185 C C . LYS A 1 287 ? -15.614 57.232 3.262 1.00 27.80 285 LYS A C 1
ATOM 2186 O O . LYS A 1 287 ? -14.980 56.602 4.114 1.00 28.27 285 LYS A O 1
ATOM 2192 N N . SER A 1 288 ? -16.536 56.678 2.479 1.00 26.94 286 SER A N 1
ATOM 2193 C CA . SER A 1 288 ? -16.879 55.262 2.538 1.00 26.17 286 SER A CA 1
ATOM 2194 C C . SER A 1 288 ? -16.127 54.473 1.466 1.00 24.89 286 SER A C 1
ATOM 2195 O O . SER A 1 288 ? -15.803 55.008 0.404 1.00 24.98 286 SER A O 1
ATOM 2198 N N . GLY A 1 289 ? -15.849 53.203 1.748 1.00 23.40 287 GLY A N 1
ATOM 2199 C CA . GLY A 1 289 ? -15.210 52.328 0.774 1.00 21.27 287 GLY A CA 1
ATOM 2200 C C . GLY A 1 289 ? -15.422 50.877 1.144 1.00 20.20 287 GLY A C 1
ATOM 2201 O O . GLY A 1 289 ? -16.469 50.304 0.870 1.00 20.45 287 GLY A O 1
ATOM 2202 N N . ARG A 1 290 ? -14.416 50.281 1.771 1.00 17.92 288 ARG A N 1
ATOM 2203 C CA . ARG A 1 290 ? -14.524 48.904 2.230 1.00 16.70 288 ARG A CA 1
ATOM 2204 C C . ARG A 1 290 ? -13.823 48.755 3.579 1.00 14.52 288 ARG A C 1
ATOM 2205 O O . ARG A 1 290 ? -13.013 49.609 3.946 1.00 13.79 288 ARG A O 1
ATOM 2213 N N . PRO A 1 291 ? -14.165 47.694 4.341 1.00 13.36 289 PRO A N 1
ATOM 2214 C CA . PRO A 1 291 ? -13.564 47.516 5.657 1.00 11.81 289 PRO A CA 1
ATOM 2215 C C . PRO A 1 291 ? -12.094 47.081 5.623 1.00 11.01 289 PRO A C 1
ATOM 2216 O O . PRO A 1 291 ? -11.710 46.161 4.864 1.00 9.87 289 PRO A O 1
ATOM 2220 N N . TYR A 1 292 ? -11.301 47.750 6.457 1.00 9.51 290 TYR A N 1
ATOM 2221 C CA . TYR A 1 292 ? -9.890 47.428 6.672 1.00 9.37 290 TYR A CA 1
ATOM 2222 C C . TYR A 1 292 ? -9.670 47.129 8.138 1.00 9.09 290 TYR A C 1
ATOM 2223 O O . TYR A 1 292 ? -10.296 47.745 9.010 1.00 9.02 290 TYR A O 1
ATOM 2232 N N . LEU A 1 293 ? -8.772 46.187 8.404 1.00 8.60 291 LEU A N 1
ATOM 2233 C CA . LEU A 1 293 ? -8.244 46.003 9.754 1.00 8.11 291 LEU A CA 1
ATOM 2234 C C . LEU A 1 293 ? -7.049 46.933 9.893 1.00 8.08 291 LEU A C 1
ATOM 2235 O O . LEU A 1 293 ? -6.172 46.964 9.018 1.00 8.00 291 LEU A O 1
ATOM 2240 N N . VAL A 1 294 ? -7.028 47.720 10.970 1.00 7.57 292 VAL A N 1
ATOM 2241 C CA . VAL A 1 294 ? -6.029 48.780 11.143 1.00 7.92 292 VAL A CA 1
ATOM 2242 C C . VAL A 1 294 ? -5.434 48.713 12.553 1.00 7.96 292 VAL A C 1
ATOM 2243 O O . VAL A 1 294 ? -6.182 48.658 13.529 1.00 7.95 292 VAL A O 1
ATOM 2247 N N . THR A 1 295 ? -4.104 48.683 12.644 1.00 9.09 293 THR A N 1
ATOM 2248 C CA . THR A 1 295 ? -3.404 48.677 13.940 1.00 10.19 293 THR A CA 1
ATOM 2249 C C . THR A 1 295 ? -2.475 49.870 14.042 1.00 10.33 293 THR A C 1
ATOM 2250 O O . THR A 1 295 ? -2.061 50.426 13.031 1.00 9.77 293 THR A O 1
ATOM 2254 N N . ASN A 1 296 ? -2.127 50.254 15.268 1.00 10.62 294 ASN A N 1
ATOM 2255 C CA . ASN A 1 296 ? -1.158 51.338 15.442 1.00 11.65 294 ASN A CA 1
ATOM 2256 C C . ASN A 1 296 ? 0.288 50.845 15.389 1.00 12.97 294 ASN A C 1
ATOM 2257 O O . ASN A 1 296 ? 1.214 51.649 15.452 1.00 13.81 294 ASN A O 1
ATOM 2262 N N . GLY A 1 297 ? 0.469 49.528 15.279 1.00 13.81 295 GLY A N 1
ATOM 2263 C CA . GLY A 1 297 ? 1.804 48.914 15.160 1.00 15.69 295 GLY A CA 1
ATOM 2264 C C . GLY A 1 297 ? 2.626 48.916 16.439 1.00 16.75 295 GLY A C 1
ATOM 2265 O O . GLY A 1 297 ? 3.826 48.619 16.410 1.00 17.95 295 GLY A O 1
ATOM 2266 N N . GLN A 1 298 ? 1.981 49.226 17.565 1.00 16.46 296 GLN A N 1
ATOM 2267 C CA . GLN A 1 298 ? 2.690 49.419 18.828 1.00 16.66 296 GLN A CA 1
ATOM 2268 C C . GLN A 1 298 ? 2.752 48.131 19.637 1.00 16.45 296 GLN A C 1
ATOM 2269 O O . GLN A 1 298 ? 2.126 47.130 19.280 1.00 16.56 296 GLN A O 1
ATOM 2275 N N . LEU A 1 299 ? 3.526 48.152 20.715 1.00 16.08 297 LEU A N 1
ATOM 2276 C CA . LEU A 1 299 ? 3.710 46.961 21.518 1.00 16.45 297 LEU A CA 1
ATOM 2277 C C . LEU A 1 299 ? 2.774 47.022 22.717 1.00 15.70 297 LEU A C 1
ATOM 2278 O O . LEU A 1 299 ? 1.617 46.629 22.618 1.00 15.22 297 LEU A O 1
ATOM 2283 N N . GLN A 1 300 ? 3.245 47.547 23.843 1.00 15.88 298 GLN A N 1
ATOM 2284 C CA . GLN A 1 300 ? 2.393 47.625 25.033 1.00 15.40 298 GLN A CA 1
ATOM 2285 C C . GLN A 1 300 ? 1.086 48.415 24.806 1.00 14.99 298 GLN A C 1
ATOM 2286 O O . GLN A 1 300 ? 0.038 48.068 25.355 1.00 14.94 298 GLN A O 1
ATOM 2292 N N . ASP A 1 301 ? 1.157 49.472 24.004 1.00 13.61 299 ASP A N 1
ATOM 2293 C CA . ASP A 1 301 ? -0.012 50.301 23.715 1.00 13.28 299 ASP A CA 1
ATOM 2294 C C . ASP A 1 301 ? -0.685 49.910 22.405 1.00 11.40 299 ASP A C 1
ATOM 2295 O O . ASP A 1 301 ? -1.336 50.746 21.763 1.00 11.14 299 ASP A O 1
ATOM 2300 N N . PHE A 1 302 ? -0.515 48.641 22.011 1.00 10.10 300 PHE A N 1
ATOM 2301 C CA . PHE A 1 302 ? -1.135 48.104 20.797 1.00 9.02 300 PHE A CA 1
ATOM 2302 C C . PHE A 1 302 ? -2.635 48.384 20.780 1.00 8.22 300 PHE A C 1
ATOM 2303 O O . PHE A 1 302 ? -3.319 48.171 21.780 1.00 8.34 300 PHE A O 1
ATOM 2311 N N . ARG A 1 303 ? -3.135 48.846 19.637 1.00 7.54 301 ARG A N 1
ATOM 2312 C CA . ARG A 1 303 ? -4.580 48.989 19.402 1.00 7.94 301 ARG A CA 1
ATOM 2313 C C . ARG A 1 303 ? -4.921 48.593 17.978 1.00 8.13 301 ARG A C 1
ATOM 2314 O O . ARG A 1 303 ? -4.139 48.842 17.049 1.00 8.47 301 ARG A O 1
ATOM 2322 N N . ALA A 1 304 ? -6.091 47.990 17.803 1.00 8.40 302 ALA A N 1
ATOM 2323 C CA . ALA A 1 304 ? -6.567 47.634 16.463 1.00 8.03 302 ALA A CA 1
ATOM 2324 C C . ALA A 1 304 ? -8.072 47.823 16.372 1.00 8.58 302 ALA A C 1
ATOM 2325 O O . ALA A 1 304 ? -8.808 47.587 17.348 1.00 9.00 302 ALA A O 1
ATOM 2327 N N . VAL A 1 305 ? -8.522 48.265 15.200 1.00 7.88 303 VAL A N 1
ATOM 2328 C CA . VAL A 1 305 ? -9.943 48.510 14.950 1.00 8.17 303 VAL A CA 1
ATOM 2329 C C . VAL A 1 305 ? -10.284 48.108 13.517 1.00 8.23 303 VAL A C 1
ATOM 2330 O O . VAL A 1 305 ? -9.385 47.829 12.713 1.00 8.19 303 VAL A O 1
ATOM 2334 N N . VAL A 1 306 ? -11.575 48.087 13.205 1.00 8.39 304 VAL A N 1
ATOM 2335 C CA . VAL A 1 306 ? -12.041 47.931 11.816 1.00 9.09 304 VAL A CA 1
ATOM 2336 C C . VAL A 1 306 ? -12.518 49.293 11.345 1.00 9.37 304 VAL A C 1
ATOM 2337 O O . VAL A 1 306 ? -13.299 49.952 12.048 1.00 8.99 304 VAL A O 1
ATOM 2341 N N . LEU A 1 307 ? -12.068 49.726 10.169 1.00 8.90 305 LEU A N 1
ATOM 2342 C CA . LEU A 1 307 ? -12.519 51.020 9.620 1.00 10.05 305 LEU A CA 1
ATOM 2343 C C . LEU A 1 307 ? -12.990 50.847 8.181 1.00 9.96 305 LEU A C 1
ATOM 2344 O O . LEU A 1 307 ? -12.413 50.073 7.438 1.00 10.09 305 LEU A O 1
ATOM 2349 N N . ASP A 1 308 ? -14.041 51.576 7.810 1.00 10.92 306 ASP A N 1
ATOM 2350 C CA . ASP A 1 308 ? -14.542 51.588 6.444 1.00 12.25 306 ASP A CA 1
ATOM 2351 C C . ASP A 1 308 ? -13.809 52.732 5.742 1.00 12.17 306 ASP A C 1
ATOM 2352 O O . ASP A 1 308 ? -14.045 53.897 6.049 1.00 12.20 306 ASP A O 1
ATOM 2357 N N . LEU A 1 309 ? -12.893 52.395 4.833 1.00 12.07 307 LEU A N 1
ATOM 2358 C CA . LEU A 1 309 ? -12.024 53.394 4.199 1.00 12.64 307 LEU A CA 1
ATOM 2359 C C . LEU A 1 309 ? -12.123 53.354 2.683 1.00 13.03 307 LEU A C 1
ATOM 2360 O O . LEU A 1 309 ? -12.293 52.288 2.096 1.00 13.14 307 LEU A O 1
ATOM 2365 N N . ASP A 1 310 ? -12.009 54.534 2.074 1.00 13.44 308 ASP A N 1
ATOM 2366 C CA . ASP A 1 310 ? -11.765 54.688 0.646 1.00 14.29 308 ASP A CA 1
ATOM 2367 C C . ASP A 1 310 ? -10.279 54.995 0.518 1.00 14.14 308 ASP A C 1
ATOM 2368 O O . ASP A 1 310 ? -9.857 56.155 0.555 1.00 14.44 308 ASP A O 1
ATOM 2373 N N . TRP A 1 311 ? -9.488 53.930 0.420 1.00 13.72 309 TRP A N 1
ATOM 2374 C CA . TRP A 1 311 ? -8.035 54.022 0.498 1.00 13.25 309 TRP A CA 1
ATOM 2375 C C . TRP A 1 311 ? -7.411 53.052 -0.496 1.00 12.80 309 TRP A C 1
ATOM 2376 O O . TRP A 1 311 ? -7.988 52.019 -0.807 1.00 12.72 309 TRP A O 1
ATOM 2387 N N . ALA A 1 312 ? -6.231 53.406 -0.990 1.00 12.53 310 ALA A N 1
ATOM 2388 C CA . ALA A 1 312 ? -5.409 52.498 -1.801 1.00 11.89 310 ALA A CA 1
ATOM 2389 C C . ALA A 1 312 ? -3.943 52.850 -1.557 1.00 11.75 310 ALA A C 1
ATOM 2390 O O . ALA A 1 312 ? -3.635 53.989 -1.185 1.00 11.21 310 ALA A O 1
ATOM 2392 N N . PRO A 1 313 ? -3.035 51.873 -1.746 1.00 11.91 311 PRO A N 1
ATOM 2393 C CA . PRO A 1 313 ? -1.607 52.135 -1.567 1.00 12.34 311 PRO A CA 1
ATOM 2394 C C . PRO A 1 313 ? -1.135 53.374 -2.308 1.00 13.01 311 PRO A C 1
ATOM 2395 O O . PRO A 1 313 ? -1.583 53.642 -3.430 1.00 12.70 311 PRO A O 1
ATOM 2399 N N . GLY A 1 314 ? -0.257 54.139 -1.665 1.00 13.52 312 GLY A N 1
ATOM 2400 C CA . GLY A 1 314 ? 0.335 55.312 -2.290 1.00 14.65 312 GLY A CA 1
ATOM 2401 C C . GLY A 1 314 ? -0.145 56.636 -1.728 1.00 15.66 312 GLY A C 1
ATOM 2402 O O . GLY A 1 314 ? 0.358 57.694 -2.100 1.00 15.93 312 GLY A O 1
ATOM 2403 N N . LYS A 1 315 ? -1.132 56.576 -0.844 1.00 16.00 313 LYS A N 1
ATOM 2404 C CA . LYS A 1 315 ? -1.585 57.775 -0.157 1.00 16.45 313 LYS A CA 1
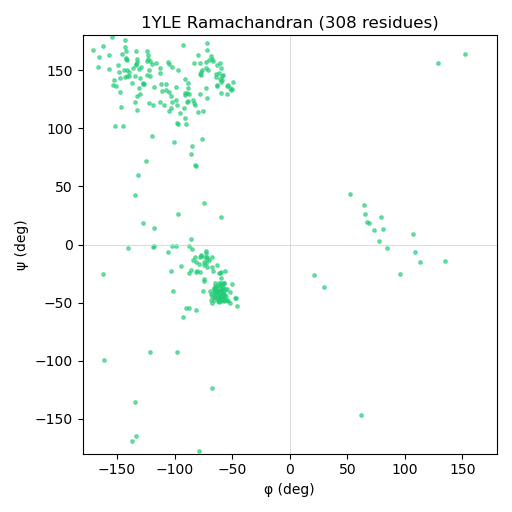ATOM 2405 C C . LYS A 1 315 ? -1.711 57.509 1.337 1.00 15.97 313 LYS A C 1
ATOM 2406 O O . LYS A 1 315 ? -1.795 56.349 1.765 1.00 15.43 313 LYS A O 1
ATOM 2412 N N . PRO A 1 316 ? -1.706 58.578 2.151 1.00 15.98 314 PRO A N 1
ATOM 2413 C CA . PRO A 1 316 ? -1.888 58.322 3.576 1.00 15.78 314 PRO A CA 1
ATOM 2414 C C . PRO A 1 316 ? -3.289 57.800 3.908 1.00 15.54 314 PRO A C 1
ATOM 2415 O O . PRO A 1 316 ? -4.219 57.973 3.121 1.00 16.10 314 PRO A O 1
ATOM 2419 N N . VAL A 1 317 ? -3.419 57.157 5.061 1.00 15.73 315 VAL A N 1
ATOM 2420 C CA . VAL A 1 317 ? -4.707 56.677 5.546 1.00 15.71 315 VAL A CA 1
ATOM 2421 C C . VAL A 1 317 ? -5.429 57.837 6.225 1.00 15.54 315 VAL A C 1
ATOM 2422 O O . VAL A 1 317 ? -4.912 58.406 7.193 1.00 15.38 315 VAL A O 1
ATOM 2426 N N . ALA A 1 318 ? -6.609 58.184 5.710 1.00 15.43 316 ALA A N 1
ATOM 2427 C CA . ALA A 1 318 ? -7.457 59.212 6.327 1.00 14.99 316 ALA A CA 1
ATOM 2428 C C . ALA A 1 318 ? -8.217 58.627 7.505 1.00 15.12 316 ALA A C 1
ATOM 2429 O O . ALA A 1 318 ? -9.051 57.738 7.338 1.00 15.16 316 ALA A O 1
ATOM 2431 N N . LEU A 1 319 ? -7.896 59.119 8.700 1.00 14.23 317 LEU A N 1
ATOM 2432 C CA . LEU A 1 319 ? -8.537 58.681 9.929 1.00 13.97 317 LEU A CA 1
ATOM 2433 C C . LEU A 1 319 ? -9.381 59.800 10.510 1.00 13.70 317 LEU A C 1
ATOM 2434 O O . LEU A 1 319 ? -8.949 60.952 10.543 1.00 14.05 317 LEU A O 1
ATOM 2439 N N . SER A 1 320 ? -10.567 59.458 10.999 1.00 13.24 318 SER A N 1
ATOM 2440 C CA . SER A 1 320 ? -11.371 60.408 11.764 1.00 13.18 318 SER A CA 1
ATOM 2441 C C . SER A 1 320 ? -10.697 60.703 13.113 1.00 13.00 318 SER A C 1
ATOM 2442 O O . SER A 1 320 ? -9.825 59.945 13.560 1.00 12.24 318 SER A O 1
ATOM 2445 N N . VAL A 1 321 ? -11.090 61.799 13.767 1.00 13.35 319 VAL A N 1
ATOM 2446 C CA . VAL A 1 321 ? -10.556 62.081 15.104 1.00 13.87 319 VAL A CA 1
ATOM 2447 C C . VAL A 1 321 ? -10.912 60.960 16.097 1.00 13.86 319 VAL A C 1
ATOM 2448 O O . VAL A 1 321 ? -10.105 60.609 16.960 1.00 13.73 319 VAL A O 1
ATOM 2452 N N . GLU A 1 322 ? -12.102 60.380 15.943 1.00 13.88 320 GLU A N 1
ATOM 2453 C CA . GLU A 1 322 ? -12.526 59.266 16.794 1.00 15.01 320 GLU A CA 1
ATOM 2454 C C . GLU A 1 322 ? -11.645 58.026 16.562 1.00 13.76 320 GLU A C 1
ATOM 2455 O O . GLU A 1 322 ? -11.176 57.401 17.518 1.00 13.15 320 GLU A O 1
ATOM 2461 N N . ALA A 1 323 ? -11.393 57.705 15.295 1.00 12.66 321 ALA A N 1
ATOM 2462 C CA . ALA A 1 323 ? -10.562 56.554 14.949 1.00 12.11 321 ALA A CA 1
ATOM 2463 C C . ALA A 1 323 ? -9.119 56.730 15.436 1.00 11.83 321 ALA A C 1
ATOM 2464 O O . ALA A 1 323 ? -8.524 55.790 15.966 1.00 11.55 321 ALA A O 1
ATOM 2466 N N . ALA A 1 324 ? -8.563 57.936 15.278 1.00 10.87 322 ALA A N 1
ATOM 2467 C CA . ALA A 1 324 ? -7.198 58.200 15.735 1.00 10.71 322 ALA A CA 1
ATOM 2468 C C . ALA A 1 324 ? -7.094 58.110 17.258 1.00 10.66 322 ALA A C 1
ATOM 2469 O O . ALA A 1 324 ? -6.084 57.651 17.790 1.00 11.04 322 ALA A O 1
ATOM 2471 N N . GLU A 1 325 ? -8.129 58.578 17.953 1.00 10.58 323 GLU A N 1
ATOM 2472 C CA . GLU A 1 325 ? -8.190 58.439 19.408 1.00 11.27 323 GLU A CA 1
ATOM 2473 C C . GLU A 1 325 ? -8.204 56.959 19.818 1.00 10.73 323 GLU A C 1
ATOM 2474 O O . GLU A 1 325 ? -7.441 56.556 20.695 1.00 10.74 323 GLU A O 1
ATOM 2480 N N . ALA A 1 326 ? -9.050 56.161 19.167 1.00 11.08 324 ALA A N 1
ATOM 2481 C CA . ALA A 1 326 ? -9.130 54.717 19.453 1.00 11.61 324 ALA A CA 1
ATOM 2482 C C . ALA A 1 326 ? -7.791 54.014 19.220 1.00 11.70 324 ALA A C 1
ATOM 2483 O O . ALA A 1 326 ? -7.391 53.137 19.992 1.00 13.00 324 ALA A O 1
ATOM 2485 N N . LEU A 1 327 ? -7.096 54.418 18.162 1.00 11.07 325 LEU A N 1
ATOM 2486 C CA . LEU A 1 327 ? -5.833 53.806 17.773 1.00 11.30 325 LEU A CA 1
ATOM 2487 C C . LEU A 1 327 ? -4.641 54.339 18.551 1.00 11.31 325 LEU A C 1
ATOM 2488 O O . LEU A 1 327 ? -3.548 53.796 18.447 1.00 11.55 325 LEU A O 1
ATOM 2493 N N . GLY A 1 328 ? -4.845 55.414 19.310 1.00 11.49 326 GLY A N 1
ATOM 2494 C CA . GLY A 1 328 ? -3.762 56.047 20.057 1.00 11.54 326 GLY A CA 1
ATOM 2495 C C . GLY A 1 328 ? -2.683 56.631 19.160 1.00 11.95 326 GLY A C 1
ATOM 2496 O O . GLY A 1 328 ? -1.499 56.614 19.515 1.00 12.55 326 GLY A O 1
ATOM 2497 N N . VAL A 1 329 ? -3.085 57.137 17.997 1.00 11.49 327 VAL A N 1
ATOM 2498 C CA . VAL A 1 329 ? -2.143 57.773 17.070 1.00 12.23 327 VAL A CA 1
ATOM 2499 C C . VAL A 1 329 ? -2.426 59.260 16.858 1.00 12.83 327 VAL A C 1
ATOM 2500 O O . VAL A 1 329 ? -3.553 59.732 17.046 1.00 12.81 327 VAL A O 1
ATOM 2504 N N . GLY A 1 330 ? -1.384 59.980 16.457 1.00 13.37 328 GLY A N 1
ATOM 2505 C CA . GLY A 1 330 ? -1.482 61.404 16.219 1.00 13.52 328 GLY A CA 1
ATOM 2506 C C . GLY A 1 330 ? -0.742 61.745 14.953 1.00 14.08 328 GLY A C 1
ATOM 2507 O O . GLY A 1 330 ? -0.331 60.860 14.191 1.00 13.71 328 GLY A O 1
ATOM 2508 N N . GLU A 1 331 ? -0.558 63.037 14.736 1.00 14.53 329 GLU A N 1
ATOM 2509 C CA . GLU A 1 331 ? 0.129 63.530 13.556 1.00 15.86 329 GLU A CA 1
ATOM 2510 C C . GLU A 1 331 ? 1.507 62.888 13.364 1.00 15.28 329 GLU A C 1
ATOM 2511 O O . GLU A 1 331 ? 2.273 62.720 14.321 1.00 15.78 329 GLU A O 1
ATOM 2517 N N . GLY A 1 332 ? 1.808 62.535 12.119 1.00 15.29 330 GLY A N 1
ATOM 2518 C CA . GLY A 1 332 ? 3.088 61.915 11.772 1.00 14.83 330 GLY A CA 1
ATOM 2519 C C . GLY A 1 332 ? 3.209 60.442 12.122 1.00 14.67 330 GLY A C 1
ATOM 2520 O O . GLY A 1 332 ? 4.269 59.846 11.930 1.00 14.87 330 GLY A O 1
ATOM 2521 N N . ALA A 1 333 ? 2.138 59.846 12.643 1.00 13.98 331 ALA A N 1
ATOM 2522 C CA . ALA A 1 333 ? 2.159 58.424 12.958 1.00 13.98 331 ALA A CA 1
ATOM 2523 C C . ALA A 1 333 ? 1.940 57.576 11.708 1.00 13.66 331 ALA A C 1
ATOM 2524 O O . ALA A 1 333 ? 1.488 58.069 10.674 1.00 13.41 331 ALA A O 1
ATOM 2526 N N . SER A 1 334 ? 2.279 56.300 11.828 1.00 13.49 332 SER A N 1
ATOM 2527 C CA . SER A 1 334 ? 1.905 55.301 10.833 1.00 13.44 332 SER A CA 1
ATOM 2528 C C . SER A 1 334 ? 1.033 54.204 11.447 1.00 12.62 332 SER A C 1
ATOM 2529 O O . SER A 1 334 ? 1.048 53.961 12.657 1.00 13.15 332 SER A O 1
ATOM 2532 N N . VAL A 1 335 ? 0.244 53.568 10.594 1.00 11.52 333 VAL A N 1
ATOM 2533 C CA . VAL A 1 335 ? -0.581 52.435 10.982 1.00 10.80 333 VAL A CA 1
ATOM 2534 C C . VAL A 1 335 ? -0.202 51.257 10.085 1.00 10.60 333 VAL A C 1
ATOM 2535 O O . VAL A 1 335 ? 0.396 51.457 9.022 1.00 10.59 333 VAL A O 1
ATOM 2539 N N . ARG A 1 336 ? -0.514 50.042 10.526 1.00 9.97 334 ARG A N 1
ATOM 2540 C CA . ARG A 1 336 ? -0.444 48.880 9.642 1.00 9.50 334 ARG A CA 1
ATOM 2541 C C . ARG A 1 336 ? -1.869 48.458 9.319 1.00 9.60 334 ARG A C 1
ATOM 2542 O O . ARG A 1 336 ? -2.700 48.353 10.217 1.00 9.93 334 ARG A O 1
ATOM 2550 N N . LEU A 1 337 ? -2.162 48.218 8.045 1.00 9.01 335 LEU A N 1
ATOM 2551 C CA . LEU A 1 337 ? -3.521 47.841 7.681 1.00 8.71 335 LEU A CA 1
ATOM 2552 C C . LEU A 1 337 ? -3.573 46.792 6.588 1.00 8.09 335 LEU A C 1
ATOM 2553 O O . LEU A 1 337 ? -2.600 46.593 5.858 1.00 7.86 335 LEU A O 1
ATOM 2558 N N . VAL A 1 338 ? -4.715 46.122 6.497 1.00 7.54 336 VAL A N 1
ATOM 2559 C CA . VAL A 1 338 ? -4.969 45.169 5.426 1.00 7.66 336 VAL A CA 1
ATOM 2560 C C . VAL A 1 338 ? -6.477 45.116 5.213 1.00 7.76 336 VAL A C 1
ATOM 2561 O O . VAL A 1 338 ? -7.233 45.191 6.177 1.00 7.47 336 VAL A O 1
ATOM 2565 N N . ALA A 1 339 ? -6.918 45.018 3.959 1.00 7.93 337 ALA A N 1
ATOM 2566 C CA . ALA A 1 339 ? -8.352 44.867 3.692 1.00 8.36 337 ALA A CA 1
ATOM 2567 C C . ALA A 1 339 ? -8.894 43.604 4.368 1.00 8.42 337 ALA A C 1
ATOM 2568 O O . ALA A 1 339 ? -8.229 42.573 4.393 1.00 8.41 337 ALA A O 1
ATOM 2570 N N . VAL A 1 340 ? -10.112 43.694 4.894 1.00 9.35 338 VAL A N 1
ATOM 2571 C CA . VAL A 1 340 ? -10.807 42.515 5.406 1.00 9.91 338 VAL A CA 1
ATOM 2572 C C . VAL A 1 340 ? -10.933 41.498 4.257 1.00 10.87 338 VAL A C 1
ATOM 2573 O O . VAL A 1 340 ? -10.695 40.297 4.434 1.00 9.93 338 VAL A O 1
ATOM 2577 N N . GLY A 1 341 ? -11.278 42.005 3.077 1.00 12.24 339 GLY A N 1
ATOM 2578 C CA . GLY A 1 341 ? -11.404 41.190 1.871 1.00 15.67 339 GLY A CA 1
ATOM 2579 C C . GLY A 1 341 ? -12.473 40.128 1.971 1.00 17.80 339 GLY A C 1
ATOM 2580 O O . GLY A 1 341 ? -13.506 40.334 2.617 1.00 18.47 339 GLY A O 1
ATOM 2581 N N . SER A 1 342 ? -12.219 38.994 1.314 1.00 19.98 340 SER A N 1
ATOM 2582 C CA . SER A 1 342 ? -13.143 37.857 1.290 1.00 21.65 340 SER A CA 1
ATOM 2583 C C . SER A 1 342 ? -12.406 36.546 0.999 1.00 22.40 340 SER A C 1
ATOM 2584 O O . SER A 1 342 ? -11.170 36.494 1.031 1.00 22.69 340 SER A O 1
#

CATH classification: 2.40.40.20

Radius of gyration: 21.3 Å; Cα contacts (8 Å, |Δi|>4): 727; chains: 1; bounding box: 39×79×42 Å

Nearest PDB structures (foldseek):
  1yle-assembly1_A  TM=1.002E+00  e=3.132E-70  Pseudomonas aeruginosa
  4ua3-assembly1_A  TM=5.934E-01  e=1.445E-02  Schizosaccharomyces pombe 972h-
  6opc-assembly1_D  TM=7.503E-01  e=8.609E-01  Saccharomyces cerevisiae
  8rhn-assembly1_H  TM=6.768E-01  e=9.692E-01  Homo sapiens
  2glw-assembly1_A  TM=6.913E-01  e=2.357E+00  Pyrococcus horikoshii OT3

Sequence (325 aa):
GHLVRPAQAADLPQVQRLAADSPVGVTSLPDDAERLRRDKILASEASFAAEVSYNGEESYFFVLEDSASGELVGCSAIVASAGFSEPFYSFRNETFVHASRSLSIHNKIHVLSLCHDLTGNSLLTSFYVQRDLVQSVYAELNSRGRLLFASHPERFADAVVVEIVGYSDEEQGESPFWNAVGRNFFDLNYIEAEKLSGLKHYPIYYVPLLPDAAQESGQQVHPRAQITFDILREGFETDDNYIDIFDGGPTLHARTSGIRSIAQSRVVPVKIGEKSGRPYLVTNGQLQDFRAVVLDLDWAPGKPVALSVEAAEALGVGEGASVRLVAVGS

Organism: Pseudomonas aeruginosa (strain ATCC 15692 / DSM 22644 / CIP 104116 / JCM 14847 / LMG 12228 / 1C / PRS 101 / PAO1) (NCBI:txid208964)

Secondary structure (DSSP, 8-state):
-----B--GGGHHHHHHHHHHS-TT-TTS-S-HHHHHHHHHHHHHHHH-TT---S--EEEEEEE-TTT--EEEEEEEESSTTSSS---EEEEEEEEEEETTTTEEEEEEEEEEE-TTTTSEEEEEEEE-GGGTTSHHHHHHHHHHHH----GGGS-SEEEEE--B---TT---HHHHHTGGGTS---HHHHHHHHHH----EEGGGS-HHHHH---B-GGGHHHHHH---S-EEEEEE-TTT--EEEEEEGGG-HHHHT-EEEEEEE-----EEEEEE---STT--EEEEEE---TTS-EEE-HHHHHHHT--TT-EEEEEE---

B-factor: mean 16.17, std 12.58, range [2.0, 500.0]

Foldseek 3Di:
DFKKAFDDLVCQVLLLVQLVPDPLLLLVSANASVLVNVVSVQQLVQLVPPPDADQQGKTKAFMAGPPPRHTFWIWMKRAWAQPPHADKWWFWDWDWDADPVVRDTDIFTWTFIDRVRTGAMEIGRTTGHPVCQPHVVSLLRRLVVLLLLLCPVSHDQKYKYFARWADDPVRAALQQVQAVCVVPVDGLSVVSSVVNNPGDIGTLVPTDPSNNVTCHHYPVCVSVVVSLVQQWDWDRIAHRRRRHTMIMDGSCRGCSNVVKDKFAEDEAADAAAWKWKWQSGRNGIMIDIDGFPDDPPHHGYYYPVRCVSRVHDHGGIMIMDGSDD